Protein AF-A0A9D2UR42-F1 (afdb_monomer_lite)

Structure (mmCIF, N/CA/C/O backbone):
data_AF-A0A9D2UR42-F1
#
_entry.id   AF-A0A9D2UR42-F1
#
loop_
_atom_site.group_PDB
_atom_site.id
_atom_site.type_symbol
_atom_site.label_atom_id
_atom_site.label_alt_id
_atom_site.label_comp_id
_atom_site.label_asym_id
_atom_site.label_entity_id
_atom_site.label_seq_id
_atom_site.pdbx_PDB_ins_code
_atom_site.Cartn_x
_atom_site.Cartn_y
_atom_site.Cartn_z
_atom_site.occupancy
_atom_site.B_iso_or_equiv
_atom_site.auth_seq_id
_atom_site.auth_comp_id
_atom_site.auth_asym_id
_atom_site.auth_atom_id
_atom_site.pdbx_PDB_model_num
ATOM 1 N N . MET A 1 1 ? 21.713 -1.126 -71.652 1.00 66.25 1 MET A N 1
ATOM 2 C CA . MET A 1 1 ? 22.081 -2.437 -72.237 1.00 66.25 1 MET A CA 1
ATOM 3 C C . MET A 1 1 ? 22.083 -2.420 -73.756 1.00 66.25 1 MET A C 1
ATOM 5 O O . MET A 1 1 ? 23.121 -2.721 -74.320 1.00 66.25 1 MET A O 1
ATOM 9 N N . ILE A 1 2 ? 21.011 -1.961 -74.414 1.00 70.38 2 ILE A N 1
ATOM 10 C CA . ILE A 1 2 ? 20.963 -1.798 -75.884 1.00 70.38 2 ILE A CA 1
ATOM 11 C C . ILE A 1 2 ? 22.151 -0.983 -76.434 1.00 70.38 2 ILE A C 1
ATOM 13 O O . ILE A 1 2 ? 22.796 -1.410 -77.382 1.00 70.38 2 ILE A O 1
ATOM 17 N N . LYS A 1 3 ? 22.529 0.121 -75.771 1.00 77.81 3 LYS A N 1
ATOM 18 C CA . LYS A 1 3 ? 23.685 0.949 -76.171 1.00 77.81 3 LYS A CA 1
ATOM 19 C C . LYS A 1 3 ? 25.035 0.201 -76.152 1.00 77.81 3 LYS A C 1
ATOM 21 O O . LYS A 1 3 ? 25.867 0.447 -77.014 1.00 77.81 3 LYS A O 1
ATOM 26 N N . LEU A 1 4 ? 25.241 -0.721 -75.202 1.00 76.12 4 LEU A N 1
ATOM 27 C CA . LEU A 1 4 ? 26.475 -1.520 -75.104 1.00 76.12 4 LEU A CA 1
ATOM 28 C C . LEU A 1 4 ? 26.527 -2.608 -76.182 1.00 76.12 4 LEU A C 1
ATOM 30 O O . LEU A 1 4 ? 27.574 -2.818 -76.779 1.00 76.12 4 LEU A O 1
ATOM 34 N N . ILE A 1 5 ? 25.388 -3.246 -76.465 1.00 79.19 5 ILE A N 1
ATOM 35 C CA . ILE A 1 5 ? 25.266 -4.282 -77.503 1.00 79.19 5 ILE A CA 1
ATOM 36 C C . ILE A 1 5 ? 25.515 -3.679 -78.891 1.00 79.19 5 ILE A C 1
ATOM 38 O O . ILE A 1 5 ? 26.280 -4.234 -79.673 1.00 79.19 5 ILE A O 1
ATOM 42 N N . ILE A 1 6 ? 24.924 -2.512 -79.172 1.00 81.25 6 ILE A N 1
ATOM 43 C CA . ILE A 1 6 ? 25.114 -1.805 -80.447 1.00 81.25 6 ILE A CA 1
ATOM 44 C C . ILE A 1 6 ? 26.576 -1.374 -80.616 1.00 81.25 6 ILE A C 1
ATOM 46 O O . ILE A 1 6 ? 27.145 -1.571 -81.684 1.00 81.25 6 ILE A O 1
ATOM 50 N N . SER A 1 7 ? 27.202 -0.837 -79.563 1.00 81.94 7 SER A N 1
ATOM 51 C CA . SER A 1 7 ? 28.612 -0.427 -79.597 1.00 81.94 7 SER A CA 1
ATOM 52 C C . SER A 1 7 ? 29.560 -1.610 -79.838 1.00 81.94 7 SER A C 1
ATOM 54 O O . SER A 1 7 ? 30.423 -1.542 -80.712 1.00 81.94 7 SER A O 1
ATOM 56 N N . ALA A 1 8 ? 29.357 -2.727 -79.128 1.00 82.38 8 ALA A N 1
ATOM 57 C CA . ALA A 1 8 ? 30.162 -3.936 -79.295 1.00 82.38 8 ALA A CA 1
ATOM 58 C C . ALA A 1 8 ? 30.024 -4.529 -80.705 1.00 82.38 8 ALA A C 1
ATOM 60 O O . ALA A 1 8 ? 31.027 -4.870 -81.328 1.00 82.38 8 ALA A O 1
ATOM 61 N N . PHE A 1 9 ? 28.799 -4.586 -81.239 1.00 85.06 9 PHE A N 1
ATOM 62 C CA . PHE A 1 9 ? 28.561 -5.040 -82.608 1.00 85.06 9 PHE A CA 1
ATOM 63 C C . PHE A 1 9 ? 29.269 -4.150 -83.633 1.00 85.06 9 PHE A C 1
ATOM 65 O O . PHE A 1 9 ? 29.926 -4.662 -84.533 1.00 85.06 9 PHE A O 1
ATOM 72 N N . LEU A 1 10 ? 29.184 -2.826 -83.477 1.00 84.94 10 LEU A N 1
ATOM 73 C CA . LEU A 1 10 ? 29.769 -1.878 -84.424 1.00 84.94 10 LEU A CA 1
ATOM 74 C C . LEU A 1 10 ? 31.305 -1.944 -84.417 1.00 84.94 10 LEU A C 1
ATOM 76 O O . LEU A 1 10 ? 31.920 -1.947 -85.481 1.00 84.94 10 LEU A O 1
ATOM 80 N N . ALA A 1 11 ? 31.926 -2.098 -83.244 1.00 85.62 11 ALA A N 1
ATOM 81 C CA . ALA A 1 11 ? 33.371 -2.297 -83.125 1.00 85.62 11 ALA A CA 1
ATOM 82 C C . ALA A 1 11 ? 33.842 -3.609 -83.786 1.00 85.62 11 ALA A C 1
ATOM 84 O O . ALA A 1 11 ? 34.823 -3.613 -84.533 1.00 85.62 11 ALA A O 1
ATOM 85 N N . ILE A 1 12 ? 33.118 -4.710 -83.556 1.00 86.50 12 ILE A N 1
ATOM 86 C CA . ILE A 1 12 ? 33.410 -6.024 -84.149 1.00 86.50 12 ILE A CA 1
ATOM 87 C C . ILE A 1 12 ? 33.227 -5.982 -85.672 1.00 86.50 12 ILE A C 1
ATOM 89 O O . ILE A 1 12 ? 34.099 -6.441 -86.409 1.00 86.50 12 ILE A O 1
ATOM 93 N N . ALA A 1 13 ? 32.141 -5.372 -86.153 1.00 86.56 13 ALA A N 1
ATOM 94 C CA . ALA A 1 13 ? 31.855 -5.234 -87.576 1.00 86.56 13 ALA A CA 1
ATOM 95 C C . ALA A 1 13 ? 32.938 -4.427 -88.301 1.00 86.56 13 ALA A C 1
ATOM 97 O O . ALA A 1 13 ? 33.427 -4.872 -89.337 1.00 86.56 13 ALA A O 1
ATOM 98 N N . VAL A 1 14 ? 33.376 -3.291 -87.745 1.00 87.38 14 VAL A N 1
ATOM 99 C CA . VAL A 1 14 ? 34.452 -2.474 -88.336 1.00 87.38 14 VAL A CA 1
ATOM 100 C C . VAL A 1 14 ? 35.782 -3.233 -88.357 1.00 87.38 14 VAL A C 1
ATOM 102 O O . VAL A 1 14 ? 36.482 -3.214 -89.371 1.00 87.38 14 VAL A O 1
ATOM 105 N N . SER A 1 15 ? 36.122 -3.945 -87.280 1.00 86.69 15 SER A N 1
ATOM 106 C CA . SER A 1 15 ? 37.357 -4.736 -87.205 1.00 86.69 15 SER A CA 1
ATOM 107 C C . SER A 1 15 ? 37.382 -5.857 -88.251 1.00 86.69 15 SER A C 1
ATOM 109 O O . SER A 1 15 ? 38.326 -5.936 -89.037 1.00 86.69 15 SER A O 1
ATOM 111 N N . ILE A 1 16 ? 36.315 -6.658 -88.339 1.00 85.62 16 ILE A N 1
ATOM 112 C CA . ILE A 1 16 ? 36.191 -7.746 -89.323 1.00 85.62 16 ILE A CA 1
ATOM 113 C C . ILE A 1 16 ? 36.199 -7.196 -90.745 1.00 85.62 16 ILE A C 1
ATOM 115 O O . ILE A 1 16 ? 36.922 -7.713 -91.591 1.00 85.62 16 ILE A O 1
ATOM 119 N N . SER A 1 17 ? 35.460 -6.113 -90.995 1.00 84.12 17 SER A N 1
ATOM 120 C CA . SER A 1 17 ? 35.421 -5.461 -92.306 1.00 84.12 17 SER A CA 1
ATOM 121 C C . SER A 1 17 ? 36.819 -5.055 -92.763 1.00 84.12 17 SER A C 1
ATOM 123 O O . SER A 1 17 ? 37.201 -5.308 -93.899 1.00 84.12 17 SER A O 1
ATOM 125 N N . THR A 1 18 ? 37.613 -4.478 -91.859 1.00 85.94 18 THR A N 1
ATOM 126 C CA . THR A 1 18 ? 38.980 -4.037 -92.162 1.00 85.94 18 THR A CA 1
ATOM 127 C C . THR A 1 18 ? 39.881 -5.223 -92.515 1.00 85.94 18 THR A C 1
ATOM 129 O O . THR A 1 18 ? 40.618 -5.161 -93.497 1.00 85.94 18 THR A O 1
ATOM 132 N N . VAL A 1 19 ? 39.787 -6.324 -91.760 1.00 85.44 19 VAL A N 1
ATOM 133 C CA . VAL A 1 19 ? 40.574 -7.546 -92.002 1.00 85.44 19 VAL A CA 1
ATOM 134 C C . VAL A 1 19 ? 40.178 -8.214 -93.319 1.00 85.44 19 VAL A C 1
ATOM 136 O O . VAL A 1 19 ? 41.053 -8.566 -94.107 1.00 85.44 19 VAL A O 1
ATOM 139 N N . VAL A 1 20 ? 38.878 -8.345 -93.592 1.00 85.38 20 VAL A N 1
ATOM 140 C CA . VAL A 1 20 ? 38.359 -8.976 -94.815 1.00 85.38 20 VAL A CA 1
ATOM 141 C C . VAL A 1 20 ? 38.737 -8.165 -96.053 1.00 85.38 20 VAL A C 1
ATOM 143 O O . VAL A 1 20 ? 39.221 -8.740 -97.022 1.00 85.38 20 VAL A O 1
ATOM 146 N N . ILE A 1 21 ? 38.603 -6.833 -96.010 1.00 84.38 21 ILE A N 1
ATOM 147 C CA . ILE A 1 21 ? 39.002 -5.953 -97.122 1.00 84.38 21 ILE A CA 1
ATOM 148 C C . ILE A 1 21 ? 40.502 -6.083 -97.402 1.00 84.38 21 ILE A C 1
ATOM 150 O O . ILE A 1 21 ? 40.905 -6.189 -98.560 1.00 84.38 21 ILE A O 1
ATOM 154 N N . TYR A 1 22 ? 41.338 -6.091 -96.359 1.00 86.06 22 TYR A N 1
ATOM 155 C CA . TYR A 1 22 ? 42.786 -6.212 -96.531 1.00 86.06 22 TYR A CA 1
ATOM 156 C C . TYR A 1 22 ? 43.178 -7.580 -97.104 1.00 86.06 22 TYR A C 1
ATOM 158 O O . TYR A 1 22 ? 44.003 -7.651 -98.012 1.00 86.06 22 TYR A O 1
ATOM 166 N N . TYR A 1 23 ? 42.542 -8.650 -96.620 1.00 85.69 23 TYR A N 1
ATOM 167 C CA . TYR A 1 23 ? 42.755 -10.018 -97.089 1.00 85.69 23 TYR A CA 1
ATOM 168 C C . TYR A 1 23 ? 42.308 -10.228 -98.544 1.00 85.69 23 TYR A C 1
ATOM 170 O O . TYR A 1 23 ? 43.043 -10.820 -99.337 1.00 85.69 23 TYR A O 1
ATOM 178 N N . TRP A 1 24 ? 41.134 -9.716 -98.927 1.00 86.19 24 TRP A N 1
ATOM 179 C CA . TRP A 1 24 ? 40.636 -9.802 -100.305 1.00 86.19 24 TRP A CA 1
ATOM 180 C C . TRP A 1 24 ? 41.478 -8.986 -101.278 1.00 86.19 24 TRP A C 1
ATOM 182 O O . TRP A 1 24 ? 41.727 -9.448 -102.391 1.00 86.19 24 TRP A O 1
ATOM 192 N N . ARG A 1 25 ? 41.971 -7.816 -100.846 1.00 82.31 25 ARG A N 1
ATOM 193 C CA . ARG A 1 25 ? 42.910 -7.011 -101.636 1.00 82.31 25 ARG A CA 1
ATOM 194 C C . ARG A 1 25 ? 44.205 -7.771 -101.917 1.00 82.31 25 ARG A C 1
ATOM 196 O O . ARG A 1 25 ? 44.703 -7.709 -103.032 1.00 82.31 25 ARG A O 1
ATOM 203 N N . ASP A 1 26 ? 44.741 -8.467 -100.919 1.00 84.00 26 ASP A N 1
ATOM 204 C CA . ASP A 1 26 ? 45.977 -9.243 -101.059 1.00 84.00 26 ASP A CA 1
ATOM 205 C C . ASP A 1 26 ? 45.770 -10.472 -101.964 1.00 84.00 26 ASP A C 1
ATOM 207 O O . ASP A 1 26 ? 46.536 -10.728 -102.892 1.00 84.00 26 ASP A O 1
ATOM 211 N N . SER A 1 27 ? 44.647 -11.170 -101.781 1.00 78.81 27 SER A N 1
ATOM 212 C CA . SER A 1 27 ? 44.325 -12.407 -102.507 1.00 78.81 27 SER A CA 1
ATOM 213 C C . SER A 1 27 ? 43.746 -12.192 -103.915 1.00 78.81 27 SER A C 1
ATOM 215 O O . SER A 1 27 ? 43.484 -13.175 -104.603 1.00 78.81 27 SER A O 1
ATOM 217 N N . HIS A 1 28 ? 43.521 -10.939 -104.343 1.00 77.06 28 HIS A N 1
ATOM 218 C CA . HIS A 1 28 ? 42.844 -10.579 -105.603 1.00 77.06 28 HIS A CA 1
ATOM 219 C C . HIS A 1 28 ? 41.516 -11.338 -105.813 1.00 77.06 28 HIS A C 1
ATOM 221 O O . HIS A 1 28 ? 41.181 -11.754 -106.922 1.00 77.06 28 HIS A O 1
ATOM 227 N N . TYR A 1 29 ? 40.772 -11.551 -104.727 1.00 79.19 29 TYR A N 1
ATOM 228 C CA . TYR A 1 29 ? 39.503 -12.274 -104.752 1.00 79.19 29 TYR A CA 1
ATOM 229 C C . TYR A 1 29 ? 38.386 -11.362 -105.273 1.00 79.19 29 TYR A C 1
ATOM 231 O O . TYR A 1 29 ? 38.262 -10.232 -104.800 1.00 79.19 29 TYR A O 1
ATOM 239 N N . ASP A 1 30 ? 37.570 -11.851 -106.211 1.00 78.38 30 ASP A N 1
ATOM 240 C CA . ASP A 1 30 ? 36.409 -11.125 -106.742 1.00 78.38 30 ASP A CA 1
ATOM 241 C C . ASP A 1 30 ? 35.124 -11.625 -106.048 1.00 78.38 30 ASP A C 1
ATOM 243 O O . ASP A 1 30 ? 34.687 -12.753 -106.304 1.00 78.38 30 ASP A O 1
ATOM 247 N N . PRO A 1 31 ? 34.559 -10.867 -105.090 1.00 76.69 31 PRO A N 1
ATOM 248 C CA . PRO A 1 31 ? 33.532 -11.386 -104.200 1.00 76.69 31 PRO A CA 1
ATOM 249 C C . PRO A 1 31 ? 32.144 -11.428 -104.841 1.00 76.69 31 PRO A C 1
ATOM 251 O O . PRO A 1 31 ? 31.679 -10.475 -105.468 1.00 76.69 31 PRO A O 1
ATOM 254 N N . SER A 1 32 ? 31.417 -12.515 -104.577 1.00 81.94 32 SER A N 1
ATOM 255 C CA . SER A 1 32 ? 29.998 -12.616 -104.919 1.00 81.94 32 SER A CA 1
ATOM 256 C C . SER A 1 32 ? 29.119 -11.808 -103.948 1.00 81.94 32 SER A C 1
ATOM 258 O O . SER A 1 32 ? 29.504 -11.518 -102.812 1.00 81.94 32 SER A O 1
ATOM 260 N N . GLN A 1 33 ? 27.884 -11.480 -104.349 1.00 77.44 33 GLN A N 1
ATOM 261 C CA . GLN A 1 33 ? 26.928 -10.789 -103.465 1.00 77.44 33 GLN A CA 1
ATOM 262 C C . GLN A 1 33 ? 26.633 -11.573 -102.173 1.00 77.44 33 GLN A C 1
ATOM 264 O O . GLN A 1 33 ? 26.394 -10.973 -101.126 1.00 77.44 33 GLN A O 1
ATOM 269 N N . MET A 1 34 ? 26.684 -12.906 -102.229 1.00 78.44 34 MET A N 1
ATOM 270 C CA . MET A 1 34 ? 26.469 -13.766 -101.063 1.00 78.44 34 MET A CA 1
ATOM 271 C C . MET A 1 34 ? 27.661 -13.730 -100.100 1.00 78.44 34 MET A C 1
ATOM 273 O O . MET A 1 34 ? 27.455 -13.701 -98.886 1.00 78.44 34 MET A O 1
ATOM 277 N N . ASP A 1 35 ? 28.889 -13.639 -100.618 1.00 78.31 35 ASP A N 1
ATOM 278 C CA . ASP A 1 35 ? 30.098 -13.515 -99.793 1.00 78.31 35 ASP A CA 1
ATOM 279 C C . ASP A 1 35 ? 30.137 -12.177 -99.048 1.00 78.31 35 ASP A C 1
ATOM 281 O O . ASP A 1 35 ? 30.543 -12.118 -97.885 1.00 78.31 35 ASP A O 1
ATOM 285 N N . LEU A 1 36 ? 29.640 -11.106 -99.680 1.00 78.62 36 LEU A N 1
ATOM 286 C CA . LEU A 1 36 ? 29.493 -9.799 -99.037 1.00 78.62 36 LEU A CA 1
ATOM 287 C C . LEU A 1 36 ? 28.536 -9.864 -97.839 1.00 78.62 36 LEU A C 1
ATOM 289 O O . LEU A 1 36 ? 28.875 -9.405 -96.749 1.00 78.62 36 LEU A O 1
ATOM 293 N N . VAL A 1 37 ? 27.360 -10.474 -98.001 1.00 80.94 37 VAL A N 1
ATOM 294 C CA . VAL A 1 37 ? 26.388 -10.611 -96.902 1.00 80.94 37 VAL A CA 1
ATOM 295 C C . VAL A 1 37 ? 26.926 -11.530 -95.800 1.00 80.94 37 VAL A C 1
ATOM 297 O O . VAL A 1 37 ? 26.810 -11.215 -94.612 1.00 80.94 37 VAL A O 1
ATOM 300 N N . GLY A 1 38 ? 27.559 -12.643 -96.175 1.00 81.12 38 GLY A N 1
ATOM 301 C CA . GLY A 1 38 ? 28.130 -13.597 -95.228 1.00 81.12 38 GLY A CA 1
ATOM 302 C C . GLY A 1 38 ? 29.215 -12.976 -94.348 1.00 81.12 38 GLY A C 1
ATOM 303 O O . GLY A 1 38 ? 29.135 -13.049 -93.121 1.00 81.12 38 GLY A O 1
ATOM 304 N N . MET A 1 39 ? 30.202 -12.318 -94.959 1.00 81.81 39 MET A N 1
ATOM 305 C CA . MET A 1 39 ? 31.384 -11.831 -94.242 1.00 81.81 39 MET A CA 1
ATOM 306 C C . MET A 1 39 ? 31.155 -10.497 -93.522 1.00 81.81 39 MET A C 1
ATOM 308 O O . MET A 1 39 ? 31.687 -10.309 -92.429 1.00 81.81 39 MET A O 1
ATOM 312 N N . PHE A 1 40 ? 30.350 -9.583 -94.081 1.00 82.25 40 PHE A N 1
ATOM 313 C CA . PHE A 1 40 ? 30.149 -8.249 -93.495 1.00 82.25 40 PHE A CA 1
ATOM 314 C C . PHE A 1 40 ? 28.933 -8.138 -92.570 1.00 82.25 40 PHE A C 1
ATOM 316 O O . PHE A 1 40 ? 28.876 -7.209 -91.767 1.00 82.25 40 PHE A O 1
ATOM 323 N N . ILE A 1 41 ? 27.968 -9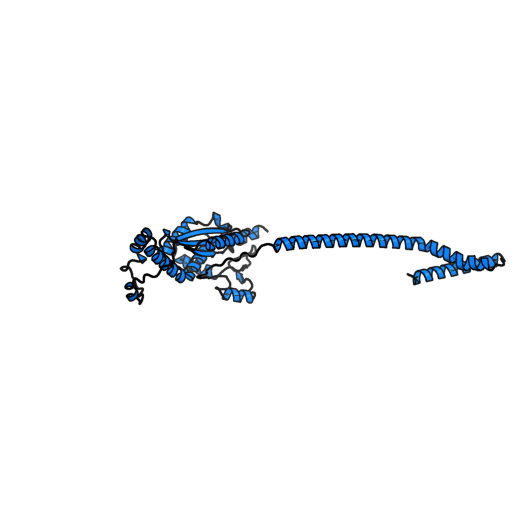.061 -92.644 1.00 80.12 41 ILE A N 1
ATOM 324 C CA . ILE A 1 41 ? 26.749 -9.000 -91.819 1.00 80.12 41 ILE A CA 1
ATOM 325 C C . ILE A 1 41 ? 26.655 -10.217 -90.902 1.00 80.12 41 ILE A C 1
ATOM 327 O O . ILE A 1 41 ? 26.547 -10.067 -89.684 1.00 80.12 41 ILE A O 1
ATOM 331 N N . LEU A 1 42 ? 26.716 -11.426 -91.462 1.00 85.50 42 LEU A N 1
ATOM 332 C CA . LEU A 1 42 ? 26.445 -12.644 -90.697 1.00 85.50 42 LEU A CA 1
ATOM 333 C C . LEU A 1 42 ? 27.592 -12.990 -89.737 1.00 85.50 42 LEU A C 1
ATOM 335 O O . LEU A 1 42 ? 27.358 -13.250 -88.558 1.00 85.50 42 LEU A O 1
ATOM 339 N N . LEU A 1 43 ? 28.837 -12.924 -90.206 1.00 84.19 43 LEU A N 1
ATOM 340 C CA . LEU A 1 43 ? 30.024 -13.227 -89.405 1.00 84.19 43 LEU A CA 1
ATOM 341 C C . LEU A 1 43 ? 30.203 -12.302 -88.178 1.00 84.19 43 LEU A C 1
ATOM 343 O O . LEU A 1 43 ? 30.347 -12.830 -87.069 1.00 84.19 43 LEU A O 1
ATOM 347 N N . PRO A 1 44 ? 30.125 -10.957 -88.288 1.00 84.00 44 PRO A N 1
ATOM 348 C CA . PRO A 1 44 ? 30.193 -10.090 -87.109 1.00 84.00 44 PRO A CA 1
ATOM 349 C C . PRO A 1 44 ? 29.023 -10.308 -86.146 1.00 84.00 44 PRO A C 1
ATOM 351 O O . PRO A 1 44 ? 29.199 -10.185 -84.934 1.00 84.00 44 PRO A O 1
ATOM 354 N N . PHE A 1 45 ? 27.845 -10.680 -86.653 1.00 85.62 45 PHE A N 1
ATOM 355 C CA . PHE A 1 45 ? 26.686 -10.978 -85.816 1.00 85.62 45 PHE A CA 1
ATOM 356 C C . PHE A 1 45 ? 26.884 -12.251 -84.986 1.00 85.62 45 PHE A C 1
ATOM 358 O O . PHE A 1 45 ? 26.671 -12.232 -83.772 1.00 85.62 45 PHE A O 1
ATOM 365 N N . VAL A 1 46 ? 27.369 -13.332 -85.606 1.00 86.50 46 VAL A N 1
ATOM 366 C CA . VAL A 1 46 ? 27.655 -14.600 -84.916 1.00 86.50 46 VAL A CA 1
ATOM 367 C C . VAL A 1 46 ? 28.727 -14.411 -83.843 1.00 86.50 46 VAL A C 1
ATOM 369 O O . VAL A 1 46 ? 28.544 -14.857 -82.711 1.00 86.50 46 VAL A O 1
ATOM 372 N N . ILE A 1 47 ? 29.811 -13.694 -84.154 1.00 85.06 47 ILE A N 1
ATOM 373 C CA . ILE A 1 47 ? 30.889 -13.423 -83.190 1.00 85.06 47 ILE A CA 1
ATOM 374 C C . ILE A 1 47 ? 30.388 -12.556 -82.029 1.00 85.06 47 ILE A C 1
ATOM 376 O O . ILE A 1 47 ? 30.710 -12.829 -80.872 1.00 85.06 47 ILE A O 1
ATOM 380 N N . CYS A 1 48 ? 29.556 -11.551 -82.310 1.00 85.31 48 CYS A N 1
ATOM 381 C CA . CYS A 1 48 ? 28.963 -10.705 -81.277 1.00 85.31 48 CYS A CA 1
ATOM 382 C C . CYS A 1 48 ? 28.096 -11.520 -80.299 1.00 85.31 48 CYS A C 1
ATOM 384 O O . CYS A 1 48 ? 28.225 -11.360 -79.083 1.00 85.31 48 CYS A O 1
ATOM 386 N N . ILE A 1 49 ? 27.276 -12.453 -80.803 1.00 84.25 49 ILE A N 1
ATOM 387 C CA . ILE A 1 49 ? 26.482 -13.368 -79.964 1.00 84.25 49 ILE A CA 1
ATOM 388 C C . ILE A 1 49 ? 27.389 -14.251 -79.102 1.00 84.25 49 ILE A C 1
ATOM 390 O O . ILE A 1 49 ? 27.139 -14.407 -77.905 1.00 84.25 49 ILE A O 1
ATOM 394 N N . LEU A 1 50 ? 28.450 -14.805 -79.690 1.00 87.00 50 LEU A N 1
ATOM 395 C CA . LEU A 1 50 ? 29.367 -15.712 -79.002 1.00 87.00 50 LEU A CA 1
ATOM 396 C C . LEU A 1 50 ? 30.073 -15.005 -77.834 1.00 87.00 50 LEU A C 1
ATOM 398 O O . LEU A 1 50 ? 30.093 -15.532 -76.721 1.00 87.00 50 LEU A O 1
ATOM 402 N N . ILE A 1 51 ? 30.547 -13.772 -78.052 1.00 85.38 51 ILE A N 1
ATOM 403 C CA . ILE A 1 51 ? 31.225 -12.956 -77.031 1.00 85.38 51 ILE A CA 1
ATOM 404 C C . ILE A 1 51 ? 30.264 -12.508 -75.921 1.00 85.38 51 ILE A C 1
ATOM 406 O O . ILE A 1 51 ? 30.640 -12.488 -74.750 1.00 85.38 51 ILE A O 1
ATOM 410 N N . LEU A 1 52 ? 29.019 -12.154 -76.255 1.00 84.62 52 LEU A N 1
ATOM 411 C CA . LEU A 1 52 ? 28.032 -11.697 -75.269 1.00 84.62 52 LEU A CA 1
ATOM 412 C C . LEU A 1 52 ? 27.351 -12.844 -74.501 1.00 84.62 52 LEU A C 1
ATOM 414 O O . LEU A 1 52 ? 26.747 -12.598 -73.453 1.00 84.62 52 LEU A O 1
ATOM 418 N N . SER A 1 53 ? 27.453 -14.088 -74.978 1.00 83.44 53 SER A N 1
ATOM 419 C CA . SER A 1 53 ? 26.800 -15.254 -74.367 1.00 83.44 53 SER A CA 1
ATOM 420 C C . SER A 1 53 ? 27.098 -15.454 -72.868 1.00 83.44 53 SER A C 1
ATOM 422 O O . SER A 1 53 ? 26.140 -15.641 -72.109 1.00 83.44 53 SER A O 1
ATOM 424 N N . PRO A 1 54 ? 28.345 -15.316 -72.362 1.00 84.31 54 PRO A N 1
ATOM 425 C CA . PRO A 1 54 ? 28.637 -15.548 -70.946 1.00 84.31 54 PRO A CA 1
ATOM 426 C C . PRO A 1 54 ? 28.005 -14.477 -70.049 1.00 84.31 54 PRO A C 1
ATOM 428 O O . PRO A 1 54 ? 27.555 -14.762 -68.938 1.00 84.31 54 PRO A O 1
ATOM 431 N N . TYR A 1 55 ? 27.912 -13.242 -70.552 1.00 85.00 55 TYR A N 1
ATOM 432 C CA . TYR A 1 55 ? 27.328 -12.114 -69.831 1.00 85.00 55 TYR A CA 1
ATOM 433 C C . TYR A 1 55 ? 25.819 -12.293 -69.619 1.00 85.00 55 TYR A C 1
ATOM 435 O O . TYR A 1 55 ? 25.308 -12.061 -68.520 1.00 85.00 55 TYR A O 1
ATOM 443 N N . PHE A 1 56 ? 25.099 -12.751 -70.647 1.00 83.56 56 PHE A N 1
ATOM 444 C CA . PHE A 1 56 ? 23.662 -13.013 -70.538 1.00 83.56 56 PHE A CA 1
ATOM 445 C C . PHE A 1 56 ? 23.351 -14.180 -69.595 1.00 83.56 56 PHE A C 1
ATOM 447 O O . PHE A 1 56 ? 22.425 -14.070 -68.787 1.00 83.56 56 PHE A O 1
ATOM 454 N N . ILE A 1 57 ? 24.151 -15.251 -69.634 1.00 86.56 57 ILE A N 1
ATOM 455 C CA . ILE A 1 57 ? 24.012 -16.398 -68.724 1.00 86.56 57 ILE A CA 1
ATOM 456 C C . ILE A 1 57 ? 24.207 -15.954 -67.269 1.00 86.56 57 ILE A C 1
ATOM 458 O O . ILE A 1 57 ? 23.370 -16.247 -66.413 1.00 86.56 57 ILE A O 1
ATOM 462 N N . TYR A 1 58 ? 25.262 -15.184 -66.991 1.00 87.50 58 TYR A N 1
ATOM 463 C CA . TYR A 1 58 ? 25.530 -14.659 -65.651 1.00 87.50 58 TYR A CA 1
ATOM 464 C C . TYR A 1 58 ? 24.364 -13.813 -65.117 1.00 87.50 58 TYR A C 1
ATOM 466 O O . TYR A 1 58 ? 23.918 -13.982 -63.980 1.00 87.50 58 TYR A O 1
ATOM 474 N N . LYS A 1 59 ? 23.813 -12.937 -65.962 1.00 84.12 59 LYS A N 1
ATOM 475 C CA . LYS A 1 59 ? 22.704 -12.054 -65.590 1.00 84.12 59 LYS A CA 1
ATOM 476 C C . LYS A 1 59 ? 21.409 -12.816 -65.295 1.00 84.12 59 LYS A C 1
ATOM 478 O O . LYS A 1 59 ? 20.689 -12.448 -64.369 1.00 84.12 59 LYS A O 1
ATOM 483 N N . MET A 1 60 ? 21.130 -13.875 -66.057 1.00 85.50 60 MET A N 1
ATOM 484 C CA . MET A 1 60 ? 20.004 -14.783 -65.808 1.00 85.50 60 MET A CA 1
ATOM 485 C C . MET A 1 60 ? 20.138 -15.464 -64.443 1.00 85.50 60 MET A C 1
ATOM 487 O O . MET A 1 60 ? 19.206 -15.424 -63.643 1.00 85.50 60 MET A O 1
ATOM 491 N N . ILE A 1 61 ? 21.316 -16.007 -64.123 1.00 87.69 61 ILE A N 1
ATOM 492 C CA . ILE A 1 61 ? 21.567 -16.652 -62.824 1.00 87.69 61 ILE A CA 1
ATOM 493 C C . ILE A 1 61 ? 21.380 -15.661 -61.668 1.00 87.69 61 ILE A C 1
ATOM 495 O O . ILE A 1 61 ? 20.767 -15.999 -60.655 1.00 87.69 61 ILE A O 1
ATOM 499 N N . GLN A 1 62 ? 21.881 -14.432 -61.812 1.00 85.00 62 GLN A N 1
ATOM 500 C CA . GLN A 1 62 ? 21.743 -13.400 -60.785 1.00 85.00 62 GLN A CA 1
ATOM 501 C C . GLN A 1 62 ? 20.275 -13.017 -60.547 1.00 85.00 62 GLN A C 1
ATOM 503 O O . GLN A 1 62 ? 19.862 -12.856 -59.400 1.00 85.00 62 GLN A O 1
ATOM 508 N N . TYR A 1 63 ? 19.477 -12.920 -61.612 1.00 86.12 63 TYR A N 1
ATOM 509 C CA . TYR A 1 63 ? 18.046 -12.640 -61.506 1.00 86.12 63 TYR A CA 1
ATOM 510 C C . TYR A 1 63 ? 17.308 -13.741 -60.729 1.00 86.12 63 TYR A C 1
ATOM 512 O O . TYR A 1 63 ? 16.634 -13.442 -59.744 1.00 86.12 63 TYR A O 1
ATOM 520 N N . TYR A 1 64 ? 17.535 -15.012 -61.080 1.00 82.62 64 TYR A N 1
ATOM 521 C CA . TYR A 1 64 ? 16.926 -16.150 -60.379 1.00 82.62 64 TYR A CA 1
ATOM 522 C C . TYR A 1 64 ? 17.341 -16.249 -58.904 1.00 82.62 64 TYR A C 1
ATOM 524 O O . TYR A 1 64 ? 16.526 -16.601 -58.050 1.00 82.62 64 TYR A O 1
ATOM 532 N N . ARG A 1 65 ? 18.602 -15.940 -58.573 1.00 82.12 65 ARG A N 1
ATOM 533 C CA . ARG A 1 65 ? 19.064 -15.907 -57.173 1.00 82.12 65 ARG A CA 1
ATOM 534 C C . ARG A 1 65 ? 18.373 -14.802 -56.375 1.00 82.12 65 ARG A C 1
ATOM 536 O O . ARG A 1 65 ? 17.955 -15.045 -55.245 1.00 82.12 65 ARG A O 1
ATOM 543 N N . ASN A 1 66 ? 18.223 -13.621 -56.970 1.00 82.94 66 ASN A N 1
ATOM 544 C CA . ASN A 1 66 ? 17.596 -12.482 -56.308 1.00 82.94 66 ASN A CA 1
ATOM 545 C C . ASN A 1 66 ? 16.097 -12.705 -56.064 1.00 82.94 66 ASN A C 1
ATOM 547 O O . ASN A 1 66 ? 15.608 -12.335 -55.000 1.00 82.94 66 ASN A O 1
ATOM 551 N N . GLU A 1 67 ? 15.376 -13.350 -56.987 1.00 82.62 67 GLU A N 1
ATOM 552 C CA . GLU A 1 67 ? 13.968 -13.706 -56.762 1.00 82.62 67 GLU A CA 1
ATOM 553 C C . GLU A 1 67 ? 13.787 -14.678 -55.592 1.00 82.62 67 GLU A C 1
ATOM 555 O O . GLU A 1 67 ? 12.939 -14.443 -54.731 1.00 82.62 67 GLU A O 1
ATOM 560 N N . LYS A 1 68 ? 14.612 -15.732 -55.502 1.00 81.00 68 LYS A N 1
ATOM 561 C CA . LYS A 1 68 ? 14.538 -16.688 -54.383 1.00 81.00 68 LYS A CA 1
ATOM 562 C C . LYS A 1 68 ? 14.799 -16.022 -53.032 1.00 81.00 68 LYS A C 1
ATOM 564 O O . LYS A 1 68 ? 14.094 -16.303 -52.067 1.00 81.00 68 LYS A O 1
ATOM 569 N N . PHE A 1 69 ? 15.771 -15.114 -52.973 1.00 78.50 69 PHE A N 1
ATOM 570 C CA . PHE A 1 69 ? 16.085 -14.374 -51.750 1.00 78.50 69 PHE A CA 1
ATOM 571 C C . PHE A 1 69 ? 14.937 -13.444 -51.323 1.00 78.50 69 PHE A C 1
ATOM 573 O O . PHE A 1 69 ? 14.597 -13.367 -50.145 1.00 78.50 69 PHE A O 1
ATOM 580 N N . GLN A 1 70 ? 14.286 -12.777 -52.282 1.00 78.50 70 GLN A N 1
ATOM 581 C CA . GLN A 1 70 ? 13.116 -11.936 -52.005 1.00 78.50 70 GLN A CA 1
ATOM 582 C C . GLN A 1 70 ? 11.914 -12.756 -51.516 1.00 78.50 70 GLN A C 1
ATOM 584 O O . GLN A 1 70 ? 11.206 -12.328 -50.606 1.00 78.50 70 GLN A O 1
ATOM 589 N N . GLN A 1 71 ? 11.697 -13.952 -52.072 1.00 80.81 71 GLN A N 1
ATOM 590 C CA . GLN A 1 71 ? 10.632 -14.853 -51.621 1.00 80.81 71 GLN A CA 1
ATOM 591 C C . GLN A 1 71 ? 10.857 -15.337 -50.181 1.00 80.81 71 GLN A C 1
ATOM 593 O O . GLN A 1 71 ? 9.923 -15.283 -49.384 1.00 80.81 71 GLN A O 1
ATOM 598 N N . GLN A 1 72 ? 12.085 -15.728 -49.824 1.00 80.75 72 GLN A N 1
ATOM 599 C CA . GLN A 1 72 ? 12.432 -16.127 -48.452 1.00 80.75 72 GLN A CA 1
ATOM 600 C C . GLN A 1 72 ? 12.236 -14.978 -47.457 1.00 80.75 72 GLN A C 1
ATOM 602 O O . GLN A 1 72 ? 11.562 -15.145 -46.443 1.00 80.75 72 GLN A O 1
ATOM 607 N N . LYS A 1 73 ? 12.723 -13.777 -47.792 1.00 78.69 73 LYS A N 1
ATOM 608 C CA . LYS A 1 73 ? 12.562 -12.594 -46.938 1.00 78.69 73 LYS A CA 1
ATOM 609 C C . LYS A 1 73 ? 11.092 -12.238 -46.708 1.00 78.69 73 LYS A C 1
ATOM 611 O O . LYS A 1 73 ? 10.715 -11.865 -45.600 1.00 78.69 73 LYS A O 1
ATOM 616 N N . ASN A 1 74 ? 10.251 -12.361 -47.736 1.00 81.19 74 ASN A N 1
ATOM 617 C CA . ASN A 1 74 ? 8.817 -12.108 -47.609 1.00 81.19 74 ASN A CA 1
ATOM 618 C C . ASN A 1 74 ? 8.117 -13.164 -46.744 1.00 81.19 74 ASN A C 1
ATOM 620 O O . ASN A 1 74 ? 7.246 -12.793 -45.960 1.00 81.19 74 ASN A O 1
ATOM 624 N N . GLN A 1 75 ? 8.519 -14.437 -46.840 1.00 81.25 75 GLN A N 1
ATOM 625 C CA . GLN A 1 75 ? 7.998 -15.519 -45.997 1.00 81.25 75 GLN A CA 1
ATOM 626 C C . GLN A 1 75 ? 8.340 -15.306 -44.514 1.00 81.25 75 GLN A C 1
ATOM 628 O O . GLN A 1 75 ? 7.445 -15.382 -43.669 1.00 81.25 75 GLN A O 1
ATOM 633 N N . GLU A 1 76 ? 9.587 -14.944 -44.199 1.00 79.94 76 GLU A N 1
ATOM 634 C CA . GLU A 1 76 ? 10.013 -14.603 -42.833 1.00 79.94 76 GLU A CA 1
ATOM 635 C C . GLU A 1 76 ? 9.254 -13.388 -42.281 1.00 79.94 76 GLU A C 1
ATOM 637 O O . GLU A 1 76 ? 8.778 -13.407 -41.147 1.00 79.94 76 GLU A O 1
ATOM 642 N N . LEU A 1 77 ? 9.056 -12.346 -43.097 1.00 77.50 77 LEU A N 1
ATOM 643 C CA . LEU A 1 77 ? 8.281 -11.163 -42.705 1.00 77.50 77 LEU A CA 1
ATOM 644 C C . LEU A 1 77 ? 6.805 -11.486 -42.444 1.00 77.50 77 LEU A C 1
ATOM 646 O O . LEU A 1 77 ? 6.195 -10.884 -41.559 1.00 77.50 77 LEU A O 1
ATOM 650 N N . THR A 1 78 ? 6.214 -12.412 -43.205 1.00 77.44 78 THR A N 1
ATOM 651 C CA . THR A 1 78 ? 4.846 -12.883 -42.946 1.00 77.44 78 THR A CA 1
ATOM 652 C C . THR A 1 78 ? 4.751 -13.751 -41.696 1.00 77.44 78 THR A C 1
ATOM 654 O O . THR A 1 78 ? 3.783 -13.593 -40.957 1.00 77.44 78 THR A O 1
ATOM 657 N N . ALA A 1 79 ? 5.750 -14.594 -41.411 1.00 79.38 79 ALA A N 1
ATOM 658 C CA . ALA A 1 79 ? 5.809 -15.378 -40.177 1.00 79.38 79 ALA A CA 1
ATOM 659 C C . ALA A 1 79 ? 5.905 -14.462 -38.944 1.00 79.38 79 ALA A C 1
ATOM 661 O O . ALA A 1 79 ? 5.032 -14.508 -38.084 1.00 79.38 79 ALA A O 1
ATOM 662 N N . LEU A 1 80 ? 6.838 -13.501 -38.945 1.00 74.62 80 LEU A N 1
ATOM 663 C CA . LEU A 1 80 ? 6.981 -12.492 -37.885 1.00 74.62 80 LEU A CA 1
ATOM 664 C C . LEU A 1 80 ? 5.708 -11.663 -37.653 1.00 74.62 80 LEU A C 1
ATOM 666 O O . LEU A 1 80 ? 5.379 -11.316 -36.519 1.00 74.62 80 LEU A O 1
ATOM 670 N N . LYS A 1 81 ? 4.980 -11.313 -38.721 1.00 76.12 81 LYS A N 1
ATOM 671 C CA . LYS A 1 81 ? 3.698 -10.597 -38.603 1.00 76.12 81 LYS A CA 1
ATOM 672 C C . LYS A 1 81 ? 2.591 -11.474 -38.022 1.00 76.12 81 LYS A C 1
ATOM 674 O O . LYS A 1 81 ? 1.722 -10.944 -37.333 1.00 76.12 81 LYS A O 1
ATOM 679 N N . ASN A 1 82 ? 2.597 -12.772 -38.310 1.00 77.56 82 ASN A N 1
ATOM 680 C CA . ASN A 1 82 ? 1.616 -13.708 -37.772 1.00 77.56 82 ASN A CA 1
ATOM 681 C C . ASN A 1 82 ? 1.892 -14.019 -36.296 1.00 77.56 82 ASN A C 1
ATOM 683 O O . ASN A 1 82 ? 0.944 -13.989 -35.517 1.00 77.56 82 ASN A O 1
ATOM 687 N N . ASP A 1 83 ? 3.156 -14.183 -35.902 1.00 72.00 83 ASP A N 1
ATOM 688 C CA . ASP A 1 83 ? 3.549 -14.371 -34.498 1.00 72.00 83 ASP A CA 1
ATOM 689 C C . ASP A 1 83 ? 3.168 -13.153 -33.646 1.00 72.00 83 ASP A C 1
ATOM 691 O O . ASP A 1 83 ? 2.546 -13.298 -32.593 1.00 72.00 83 ASP A O 1
ATOM 695 N N . LYS A 1 84 ? 3.426 -11.930 -34.141 1.00 69.50 84 LYS A N 1
ATOM 696 C CA . LYS A 1 84 ? 2.968 -10.698 -33.474 1.00 69.50 84 LYS A CA 1
ATOM 697 C C . LYS A 1 84 ? 1.446 -10.631 -33.356 1.00 69.50 84 LYS A C 1
ATOM 699 O O . LYS A 1 84 ? 0.935 -10.331 -32.288 1.00 69.50 84 LYS A O 1
ATOM 704 N N . LYS A 1 85 ? 0.706 -10.975 -34.417 1.00 67.25 85 LYS A N 1
ATOM 705 C CA . LYS A 1 85 ? -0.767 -11.009 -34.373 1.00 67.25 85 LYS A CA 1
ATOM 706 C C . LYS A 1 85 ? -1.318 -12.059 -33.406 1.00 67.25 85 LYS A C 1
ATOM 708 O O . LYS A 1 85 ? -2.391 -11.843 -32.852 1.00 67.25 85 LYS A O 1
ATOM 713 N N . GLN A 1 86 ? -0.640 -13.192 -33.232 1.00 62.47 86 GLN A N 1
ATOM 714 C CA . GLN A 1 86 ? -1.031 -14.213 -32.258 1.00 62.47 86 GLN A CA 1
ATOM 715 C C . GLN A 1 86 ? -0.751 -13.749 -30.823 1.00 62.47 86 GLN A C 1
ATOM 717 O O . GLN A 1 86 ? -1.627 -13.885 -29.972 1.00 62.47 86 GLN A O 1
ATOM 722 N N . GLN A 1 87 ? 0.398 -13.112 -30.574 1.00 59.81 87 GLN A N 1
ATOM 723 C CA . GLN A 1 87 ? 0.686 -12.473 -29.284 1.00 59.81 87 GLN A CA 1
ATOM 724 C C . GLN A 1 87 ? -0.311 -11.349 -28.959 1.00 59.81 87 GLN A C 1
ATOM 726 O O . GLN A 1 87 ? -0.835 -11.301 -27.847 1.00 59.81 87 GLN A O 1
ATOM 731 N N . ASP A 1 88 ? -0.649 -10.498 -29.929 1.00 58.31 88 ASP A N 1
ATOM 732 C CA . ASP A 1 88 ? -1.605 -9.400 -29.737 1.00 58.31 88 ASP A CA 1
ATOM 733 C C . ASP A 1 88 ? -3.040 -9.902 -29.508 1.00 58.31 88 ASP A C 1
ATOM 735 O O . ASP A 1 88 ? -3.789 -9.295 -28.746 1.00 58.31 88 ASP A O 1
ATOM 739 N N . LYS A 1 89 ? -3.438 -11.032 -30.111 1.00 57.94 89 LYS A N 1
ATOM 740 C CA . LYS A 1 89 ? -4.732 -11.667 -29.813 1.00 57.94 89 LYS A CA 1
ATOM 741 C C . LYS A 1 89 ? -4.787 -12.228 -28.394 1.00 57.94 89 LYS A C 1
ATOM 743 O O . LYS A 1 89 ? -5.772 -11.996 -27.710 1.00 57.94 89 LYS A O 1
ATOM 748 N N . SER A 1 90 ? -3.715 -12.871 -27.927 1.00 56.34 90 SER A N 1
ATOM 749 C CA . SER A 1 90 ? -3.661 -13.419 -26.562 1.00 56.34 90 SER A CA 1
ATOM 750 C C . SER A 1 90 ? -3.709 -12.353 -25.457 1.00 56.34 90 SER A C 1
ATOM 752 O O . SER A 1 90 ? -4.147 -12.647 -24.352 1.00 56.34 90 SER A O 1
ATOM 754 N N . LYS A 1 91 ? -3.299 -11.109 -25.749 1.00 56.31 91 LYS A N 1
ATOM 755 C CA . LYS A 1 91 ? -3.388 -9.976 -24.810 1.00 56.31 91 LYS A CA 1
ATOM 756 C C . LYS A 1 91 ? -4.739 -9.257 -24.819 1.00 56.31 91 LYS A C 1
ATOM 758 O O . LYS A 1 91 ? -5.063 -8.605 -23.838 1.00 56.31 91 LYS A O 1
ATOM 763 N N . ASN A 1 92 ? -5.504 -9.356 -25.904 1.00 52.41 92 ASN A N 1
ATOM 764 C CA . ASN A 1 92 ? -6.763 -8.621 -26.074 1.00 52.41 92 ASN A CA 1
ATOM 765 C C . ASN A 1 92 ? -8.019 -9.444 -25.723 1.00 52.41 92 ASN A C 1
ATOM 767 O O . ASN A 1 92 ? -9.118 -8.913 -25.821 1.00 52.41 92 ASN A O 1
ATOM 771 N N . GLU A 1 93 ? -7.873 -10.716 -25.341 1.00 54.62 93 GLU A N 1
ATOM 772 C CA . GLU A 1 93 ? -8.977 -11.611 -24.940 1.00 54.62 93 GLU A CA 1
ATOM 773 C C . GLU A 1 93 ? -9.102 -11.773 -23.410 1.00 54.62 93 GLU A C 1
ATOM 775 O O . GLU A 1 93 ? -9.740 -12.709 -22.939 1.00 54.62 93 GLU A O 1
ATOM 780 N N . GLN A 1 94 ? -8.501 -10.883 -22.612 1.00 59.28 94 GLN A N 1
ATOM 781 C CA . GLN A 1 94 ? -8.885 -10.766 -21.204 1.00 59.28 94 GLN A CA 1
ATOM 782 C C . GLN A 1 94 ? -10.145 -9.903 -21.134 1.00 59.28 94 GLN A C 1
ATOM 784 O O . GLN A 1 94 ? -10.093 -8.705 -21.418 1.00 59.28 94 GLN A O 1
ATOM 789 N N . ASP A 1 95 ? -11.278 -10.528 -20.814 1.00 64.50 95 ASP A N 1
ATOM 790 C CA . ASP A 1 95 ? -12.524 -9.818 -20.545 1.00 64.50 95 ASP A CA 1
ATOM 791 C C . ASP A 1 95 ? -12.282 -8.782 -19.436 1.00 64.50 95 ASP A C 1
ATOM 793 O O . ASP A 1 95 ? -11.674 -9.075 -18.406 1.00 64.50 95 ASP A O 1
ATOM 797 N N . VAL A 1 96 ? -12.710 -7.539 -19.669 1.00 72.06 96 VAL A N 1
ATOM 798 C CA . VAL A 1 96 ? -12.585 -6.467 -18.677 1.00 72.06 96 VAL A CA 1
ATOM 799 C C . VAL A 1 96 ? -13.582 -6.749 -17.557 1.00 72.06 96 VAL A C 1
ATOM 801 O O . VAL A 1 96 ? -14.786 -6.549 -17.722 1.00 72.06 96 VAL A O 1
ATOM 804 N N . GLU A 1 97 ? -13.085 -7.226 -16.419 1.00 71.50 97 GLU A N 1
ATOM 805 C CA . GLU A 1 97 ? -13.891 -7.399 -15.213 1.00 71.50 97 GLU A CA 1
ATOM 806 C C . GLU A 1 97 ? -14.171 -6.030 -14.580 1.00 71.50 97 GLU A C 1
ATOM 808 O O . GLU A 1 97 ? -13.266 -5.245 -14.287 1.00 71.50 97 GLU A O 1
ATOM 813 N N . HIS A 1 98 ? -15.453 -5.719 -14.397 1.00 79.06 98 HIS A N 1
ATOM 814 C CA . HIS A 1 98 ? -15.900 -4.496 -13.743 1.00 79.06 98 HIS A CA 1
ATOM 815 C C . HIS A 1 98 ? -16.386 -4.826 -12.332 1.00 79.06 98 HIS A C 1
ATOM 817 O O . HIS A 1 98 ? -17.359 -5.560 -12.165 1.00 79.06 98 HIS A O 1
ATOM 823 N N . HIS A 1 99 ? -15.745 -4.237 -11.325 1.00 77.62 99 HIS A N 1
ATOM 824 C CA . HIS A 1 99 ? -16.157 -4.342 -9.928 1.00 77.62 99 HIS A CA 1
ATOM 825 C C . HIS A 1 99 ? -16.680 -2.991 -9.434 1.00 77.62 99 HIS A C 1
ATOM 827 O O . HIS A 1 99 ? -16.068 -1.951 -9.684 1.00 77.62 99 HIS A O 1
ATOM 833 N N . CYS A 1 100 ? -17.818 -2.996 -8.738 1.00 83.94 100 CYS A N 1
ATOM 834 C CA . CYS A 1 100 ? -18.387 -1.799 -8.123 1.00 83.94 100 CYS A CA 1
ATOM 835 C C . CYS A 1 100 ? -18.033 -1.775 -6.636 1.00 83.94 100 CYS A C 1
ATOM 837 O O . CYS A 1 100 ? -18.463 -2.644 -5.885 1.00 83.94 100 CYS A O 1
ATOM 839 N N . LEU A 1 101 ? -17.268 -0.764 -6.229 1.00 85.50 101 LEU A N 1
ATOM 840 C CA . LEU A 1 101 ? -16.854 -0.538 -4.847 1.00 85.50 101 LEU A CA 1
ATOM 841 C C . LEU A 1 101 ? -17.488 0.754 -4.329 1.00 85.50 101 LEU A C 1
ATOM 843 O O . LEU A 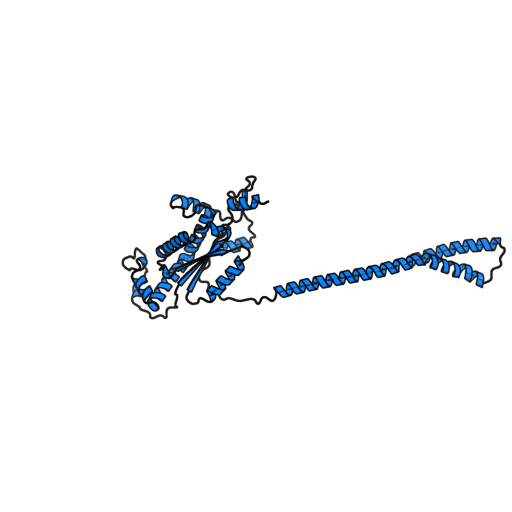1 101 ? -17.468 1.779 -5.013 1.00 85.50 101 LEU A O 1
ATOM 847 N N . ASN A 1 102 ? -18.004 0.714 -3.102 1.00 87.25 102 ASN A N 1
ATOM 848 C CA . ASN A 1 102 ? -18.495 1.902 -2.411 1.00 87.25 102 ASN A CA 1
ATOM 849 C C . ASN A 1 102 ? -17.349 2.526 -1.613 1.00 87.25 102 ASN A C 1
ATOM 851 O O . ASN A 1 102 ? -16.989 2.045 -0.542 1.00 87.25 102 ASN A O 1
ATOM 855 N N . VAL A 1 103 ? -16.766 3.601 -2.140 1.00 90.06 103 VAL A N 1
ATOM 856 C CA . VAL A 1 103 ? -15.659 4.303 -1.480 1.00 90.06 103 VAL A CA 1
ATOM 857 C C . VAL A 1 103 ? -16.220 5.361 -0.534 1.00 90.06 103 VAL A C 1
ATOM 859 O O . VAL A 1 103 ? -16.818 6.340 -0.975 1.00 90.06 103 VAL A O 1
ATOM 862 N N . LEU A 1 104 ? -16.018 5.166 0.771 1.00 87.38 104 LEU A N 1
ATOM 863 C CA . LEU A 1 104 ? -16.419 6.126 1.807 1.00 87.38 104 LEU A CA 1
ATOM 864 C C . LEU A 1 104 ? -15.422 7.280 1.933 1.00 87.38 104 LEU A C 1
ATOM 866 O O . LEU A 1 104 ? -15.800 8.435 2.108 1.00 87.38 104 LEU A O 1
ATOM 870 N N . SER A 1 105 ? -14.132 6.955 1.885 1.00 92.19 105 SER A N 1
ATOM 871 C CA . SER A 1 105 ? -13.042 7.905 2.060 1.00 92.19 105 SER A CA 1
ATOM 872 C C . SER A 1 105 ? -11.795 7.385 1.358 1.00 92.19 105 SER A C 1
ATOM 874 O O . SER A 1 105 ? -11.566 6.179 1.306 1.00 92.19 105 SER A O 1
ATOM 876 N N . SER A 1 106 ? -10.997 8.303 0.824 1.00 93.12 106 SER A N 1
ATOM 877 C CA . SER A 1 106 ? -9.723 8.008 0.177 1.00 93.12 106 SER A CA 1
ATOM 878 C C . SER A 1 106 ? -8.742 9.124 0.489 1.00 93.12 106 SER A C 1
ATOM 880 O O . SER A 1 106 ? -9.089 10.298 0.350 1.00 93.12 106 SER A O 1
ATOM 882 N N . ALA A 1 107 ? -7.532 8.755 0.881 1.00 93.62 107 ALA A N 1
ATOM 883 C CA . ALA A 1 107 ? -6.434 9.680 1.075 1.00 93.62 107 ALA A CA 1
ATOM 884 C C . ALA A 1 107 ? -5.155 9.068 0.499 1.00 93.62 107 ALA A C 1
ATOM 886 O O . ALA A 1 107 ? -4.991 7.849 0.471 1.00 93.62 107 ALA A O 1
ATOM 887 N N . ALA A 1 108 ? -4.269 9.922 0.005 1.00 93.81 108 ALA A N 1
ATOM 888 C CA . ALA A 1 108 ? -2.961 9.537 -0.490 1.00 93.81 108 ALA A CA 1
ATOM 889 C C . ALA A 1 108 ? -1.936 10.599 -0.101 1.00 93.81 108 ALA A C 1
ATOM 891 O O . ALA A 1 108 ? -2.181 11.800 -0.249 1.00 93.81 108 ALA A O 1
ATOM 892 N N . TRP A 1 109 ? -0.773 10.138 0.352 1.00 91.44 109 TRP A N 1
ATOM 893 C CA . TRP A 1 109 ? 0.374 10.986 0.645 1.00 91.44 109 TRP A CA 1
ATOM 894 C C . TRP A 1 109 ? 1.587 10.518 -0.150 1.00 91.44 109 TRP A C 1
ATOM 896 O O . TRP A 1 109 ? 1.879 9.325 -0.225 1.00 91.44 109 TRP A O 1
ATOM 906 N N . HIS A 1 110 ? 2.276 11.469 -0.770 1.00 90.88 110 HIS A N 1
ATOM 907 C CA . HIS A 1 110 ? 3.476 11.238 -1.558 1.00 90.88 110 HIS A CA 1
ATOM 908 C C . HIS A 1 110 ? 4.475 12.379 -1.321 1.00 90.88 110 HIS A C 1
ATOM 910 O O . HIS A 1 110 ? 4.119 13.439 -0.814 1.00 90.88 110 HIS A O 1
ATOM 916 N N . CYS A 1 111 ? 5.712 12.226 -1.799 1.00 88.25 111 CYS A N 1
ATOM 917 C CA . CYS A 1 111 ? 6.726 13.295 -1.830 1.00 88.25 111 CYS A CA 1
ATOM 918 C C . CYS A 1 111 ? 6.239 14.583 -2.532 1.00 88.25 111 CYS A C 1
ATOM 920 O O . CYS A 1 111 ? 6.786 15.664 -2.330 1.00 88.25 111 CYS A O 1
ATOM 922 N N . PHE A 1 112 ? 5.207 14.476 -3.369 1.00 89.12 112 PHE A N 1
ATOM 923 C CA . PHE A 1 112 ? 4.642 15.592 -4.124 1.00 89.12 112 PHE A CA 1
ATOM 924 C C . PHE A 1 112 ? 3.548 16.363 -3.380 1.00 89.12 112 PHE A C 1
ATOM 926 O O . PHE A 1 112 ? 3.034 17.328 -3.938 1.00 89.12 112 PHE A O 1
ATOM 933 N N . GLY A 1 113 ? 3.194 15.938 -2.169 1.00 88.81 113 GLY A N 1
ATOM 934 C CA . GLY A 1 113 ? 2.095 16.499 -1.392 1.00 88.81 113 GLY A CA 1
ATOM 935 C C . GLY A 1 113 ? 0.973 15.490 -1.174 1.00 88.81 113 GLY A C 1
ATOM 936 O O . GLY A 1 113 ? 1.172 14.272 -1.257 1.00 88.81 113 GLY A O 1
ATOM 937 N N . GLU A 1 114 ? -0.219 16.003 -0.889 1.00 90.06 114 GLU A N 1
ATOM 938 C CA . GLU A 1 114 ? -1.393 15.196 -0.554 1.00 90.06 114 GLU A CA 1
ATOM 939 C C . GLU A 1 114 ? -2.458 15.233 -1.664 1.00 90.06 114 GLU A C 1
ATOM 941 O O . GLU A 1 114 ? -2.751 16.280 -2.242 1.00 90.06 114 GLU A O 1
ATOM 946 N N . ASN A 1 115 ? -3.097 14.089 -1.929 1.00 91.44 115 ASN A N 1
ATOM 947 C CA . ASN A 1 115 ? -4.291 13.965 -2.779 1.00 91.44 115 ASN A CA 1
ATOM 948 C C . ASN A 1 115 ? -4.187 14.685 -4.146 1.00 91.44 115 ASN A C 1
ATOM 950 O O . ASN A 1 115 ? -3.495 14.222 -5.054 1.00 91.44 115 ASN A O 1
ATOM 954 N N . GLU A 1 116 ? -4.891 15.810 -4.319 1.00 91.19 116 GLU A N 1
ATOM 955 C CA . GLU A 1 116 ? -4.942 16.574 -5.572 1.00 91.19 116 GLU A CA 1
ATOM 956 C C . GLU A 1 116 ? -3.580 17.158 -5.967 1.00 91.19 116 GLU A C 1
ATOM 958 O O . GLU A 1 116 ? -3.277 17.256 -7.158 1.00 91.19 116 GLU A O 1
ATOM 963 N N . GLU A 1 117 ? -2.732 17.494 -4.993 1.00 92.06 117 GLU A N 1
ATOM 964 C CA . GLU A 1 117 ? -1.385 18.024 -5.235 1.00 92.06 117 GLU A CA 1
ATOM 965 C C . GLU A 1 117 ? -0.500 17.001 -5.951 1.00 92.06 117 GLU A C 1
ATOM 967 O O . GLU A 1 117 ? 0.329 17.360 -6.793 1.00 92.06 117 GLU A O 1
ATOM 972 N N . ILE A 1 118 ? -0.728 15.710 -5.684 1.00 90.25 118 ILE A N 1
ATOM 973 C CA . ILE A 1 118 ? -0.033 14.604 -6.345 1.00 90.25 118 ILE A CA 1
ATOM 974 C C . ILE A 1 118 ? -0.381 14.605 -7.833 1.00 90.25 118 ILE A C 1
ATOM 976 O O . ILE A 1 118 ? 0.512 14.570 -8.680 1.00 90.25 118 ILE A O 1
ATOM 980 N N . LEU A 1 119 ? -1.671 14.711 -8.164 1.00 91.00 119 LEU A N 1
ATOM 981 C CA . LEU A 1 119 ? -2.132 14.754 -9.551 1.00 91.00 119 LEU A CA 1
ATOM 982 C C . LEU A 1 119 ? -1.598 15.995 -10.272 1.00 91.00 119 LEU A C 1
ATOM 984 O O . LEU A 1 119 ? -1.100 15.889 -11.393 1.00 91.00 119 LEU A O 1
ATOM 988 N N . GLN A 1 120 ? -1.633 17.159 -9.621 1.00 92.88 120 GLN A N 1
ATOM 989 C CA . GLN A 1 120 ? -1.083 18.394 -10.181 1.00 92.88 120 GLN A CA 1
ATOM 990 C C . G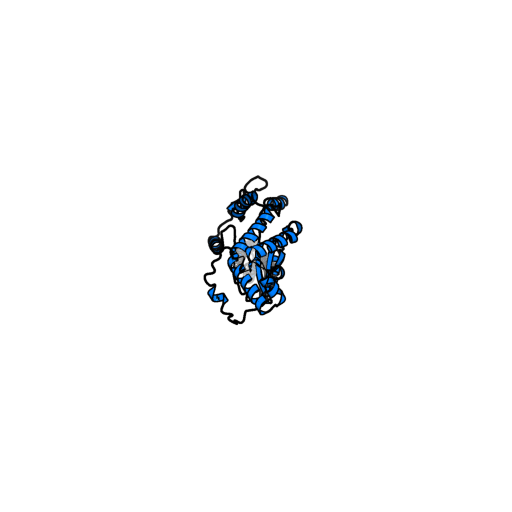LN A 1 120 ? 0.420 18.261 -10.456 1.00 92.88 120 GLN A C 1
ATOM 992 O O . GLN A 1 120 ? 0.871 18.541 -11.569 1.00 92.88 120 GLN A O 1
ATOM 997 N N . SER A 1 121 ? 1.190 17.750 -9.499 1.00 88.94 121 SER A N 1
ATOM 998 C CA . SER A 1 121 ? 2.634 17.543 -9.651 1.00 88.94 121 SER A CA 1
ATOM 999 C C . SER A 1 121 ? 2.971 16.522 -10.742 1.00 88.94 121 SER A C 1
ATOM 1001 O O . SER A 1 121 ? 3.920 16.725 -11.505 1.00 88.94 121 SER A O 1
ATOM 1003 N N . MET A 1 122 ? 2.161 15.466 -10.885 1.00 88.56 122 MET A N 1
ATOM 1004 C CA . MET A 1 122 ? 2.284 14.503 -11.983 1.00 88.56 122 MET A CA 1
ATOM 1005 C C . MET A 1 122 ? 2.019 15.157 -13.344 1.00 88.56 122 MET A C 1
ATOM 1007 O O . MET A 1 122 ? 2.783 14.932 -14.281 1.00 88.56 122 MET A O 1
ATOM 1011 N N . THR A 1 123 ? 1.000 16.018 -13.465 1.00 91.25 123 THR A N 1
ATOM 1012 C CA . THR A 1 123 ? 0.748 16.754 -14.723 1.00 91.25 123 THR A CA 1
ATOM 1013 C C . THR A 1 123 ? 1.858 17.743 -15.072 1.00 91.25 123 THR A C 1
ATOM 1015 O O . THR A 1 123 ? 2.110 18.000 -16.248 1.00 91.25 123 THR A O 1
ATOM 1018 N N . GLN A 1 124 ? 2.551 18.271 -14.061 1.00 91.81 124 GLN A N 1
ATOM 1019 C CA . GLN A 1 124 ? 3.695 19.167 -14.224 1.00 91.81 124 GLN A CA 1
ATOM 1020 C C . GLN A 1 124 ? 5.017 18.421 -14.475 1.00 91.81 124 GLN A C 1
ATOM 1022 O O . GLN A 1 124 ? 6.044 19.073 -14.653 1.00 91.81 124 GLN A O 1
ATOM 1027 N N . PHE A 1 125 ? 5.005 17.081 -14.523 1.00 85.06 125 PHE A N 1
ATOM 1028 C CA . PHE A 1 125 ? 6.193 16.235 -14.693 1.00 85.06 125 PHE A CA 1
ATOM 1029 C C . PHE A 1 125 ? 7.315 16.572 -13.700 1.00 85.06 125 PHE A C 1
ATOM 1031 O O . PHE A 1 125 ? 8.489 16.649 -14.074 1.00 85.06 125 PHE A O 1
ATOM 1038 N N . LYS A 1 126 ? 6.957 16.797 -12.430 1.00 85.31 126 LYS A N 1
ATOM 1039 C CA . LYS A 1 126 ? 7.939 17.097 -11.385 1.00 85.31 126 LYS A CA 1
ATOM 1040 C C . LYS A 1 126 ? 8.937 15.935 -11.253 1.00 85.31 126 LYS A C 1
ATOM 1042 O O . LYS A 1 126 ? 8.544 14.783 -11.091 1.00 85.31 126 LYS A O 1
ATOM 1047 N N . SER A 1 127 ? 10.227 16.245 -11.371 1.00 87.56 127 SER A N 1
ATOM 1048 C CA . SER A 1 127 ? 11.329 15.282 -11.257 1.00 87.56 127 SER A CA 1
ATOM 1049 C C . SER A 1 127 ? 11.649 14.971 -9.788 1.00 87.56 127 SER A C 1
ATOM 1051 O O . SER A 1 127 ? 11.289 15.775 -8.924 1.00 87.56 127 SER A O 1
ATOM 1053 N N . PRO A 1 128 ? 12.354 13.861 -9.484 1.00 88.69 128 PRO A N 1
ATOM 1054 C CA . PRO A 1 128 ? 12.810 13.597 -8.122 1.00 88.69 128 PRO A CA 1
ATOM 1055 C C . PRO A 1 128 ? 13.755 14.702 -7.647 1.00 88.69 128 PRO A C 1
ATOM 1057 O O . PRO A 1 128 ? 14.470 15.315 -8.449 1.00 88.69 128 PRO A O 1
ATOM 1060 N N . GLU A 1 129 ? 13.739 14.955 -6.343 1.00 87.50 129 GLU A N 1
ATOM 1061 C CA . GLU A 1 129 ? 14.559 15.981 -5.706 1.00 87.50 129 GLU A CA 1
ATOM 1062 C C . GLU A 1 129 ? 15.837 15.364 -5.134 1.00 87.50 129 GLU A C 1
ATOM 1064 O O . GLU A 1 129 ? 15.956 14.148 -4.982 1.00 87.50 129 GLU A O 1
ATOM 1069 N N . LEU A 1 130 ? 16.835 16.210 -4.888 1.00 89.38 130 LEU A N 1
ATOM 1070 C CA . LEU A 1 130 ? 18.132 15.781 -4.385 1.00 89.38 130 LEU A CA 1
ATOM 1071 C C . LEU A 1 130 ? 18.043 15.561 -2.874 1.00 89.38 130 LEU A C 1
ATOM 1073 O O . LEU A 1 130 ? 17.760 16.485 -2.115 1.00 89.38 130 LEU A O 1
ATOM 1077 N N . ASP A 1 131 ? 18.281 14.321 -2.471 1.00 88.62 131 ASP A N 1
ATOM 1078 C CA . ASP A 1 131 ? 18.128 13.816 -1.118 1.00 88.62 131 ASP A CA 1
ATOM 1079 C C . ASP A 1 131 ? 19.497 13.701 -0.447 1.00 88.62 131 ASP A C 1
ATOM 1081 O O . ASP A 1 131 ? 20.377 12.959 -0.888 1.00 88.62 131 ASP A O 1
ATOM 1085 N N . PHE A 1 132 ? 19.684 14.469 0.624 1.00 86.38 132 PHE A N 1
ATOM 1086 C CA . PHE A 1 132 ? 20.938 14.513 1.373 1.00 86.38 132 PHE A CA 1
ATOM 1087 C C . PHE A 1 132 ? 21.085 13.372 2.379 1.00 86.38 132 PHE A C 1
ATOM 1089 O O . PHE A 1 132 ? 22.187 13.160 2.881 1.00 86.38 132 PHE A O 1
ATOM 1096 N N . GLN A 1 133 ? 20.004 12.652 2.682 1.00 87.06 133 GLN A N 1
ATOM 1097 C CA . GLN A 1 133 ? 20.051 11.493 3.570 1.00 87.06 133 GLN A CA 1
ATOM 1098 C C . GLN A 1 133 ? 20.426 10.208 2.829 1.00 87.06 133 GLN A C 1
ATOM 1100 O O . GLN A 1 133 ? 20.758 9.216 3.471 1.00 87.06 133 GLN A O 1
ATOM 1105 N N . LEU A 1 134 ? 20.387 10.228 1.494 1.00 88.06 134 LEU A N 1
ATOM 1106 C CA . LEU A 1 134 ? 20.785 9.114 0.647 1.00 88.06 134 LEU A CA 1
ATOM 1107 C C . LEU A 1 134 ? 22.065 9.468 -0.093 1.00 88.06 134 LEU A C 1
ATOM 1109 O O . LEU A 1 134 ? 22.086 10.376 -0.921 1.00 88.06 134 LEU A O 1
ATOM 1113 N N . THR A 1 135 ? 23.129 8.723 0.169 1.00 89.75 135 THR A N 1
ATOM 1114 C CA . THR A 1 135 ? 24.429 8.919 -0.468 1.00 89.75 135 THR A CA 1
ATOM 1115 C C . THR A 1 135 ? 24.828 7.706 -1.290 1.00 89.75 135 THR A C 1
ATOM 1117 O O . THR A 1 135 ? 24.513 6.566 -0.955 1.00 89.75 135 THR A O 1
ATOM 1120 N N . ASN A 1 136 ? 25.522 7.952 -2.398 1.00 86.94 136 ASN A N 1
ATOM 1121 C CA . ASN A 1 136 ? 26.169 6.894 -3.162 1.00 86.94 136 ASN A CA 1
ATOM 1122 C C . ASN A 1 136 ? 27.517 6.495 -2.534 1.00 86.94 136 ASN A C 1
ATOM 1124 O O . ASN A 1 136 ? 28.017 7.149 -1.621 1.00 86.94 136 ASN A O 1
ATOM 1128 N N . ASN A 1 137 ? 28.180 5.496 -3.122 1.00 83.88 137 ASN A N 1
ATOM 1129 C CA . ASN A 1 137 ? 29.502 5.020 -2.685 1.00 83.88 137 ASN A CA 1
ATOM 1130 C C . ASN A 1 137 ? 30.602 6.109 -2.671 1.00 83.88 137 ASN A C 1
ATOM 1132 O O . ASN A 1 137 ? 31.650 5.921 -2.058 1.00 83.88 137 ASN A O 1
ATOM 1136 N N . PHE A 1 138 ? 30.393 7.240 -3.354 1.00 84.44 138 PHE A N 1
ATOM 1137 C CA . PHE A 1 138 ? 31.306 8.388 -3.384 1.00 84.44 138 PHE A CA 1
ATOM 1138 C C . PHE A 1 138 ? 30.927 9.492 -2.380 1.00 84.44 138 PHE A C 1
ATOM 1140 O O . PHE A 1 138 ? 31.564 10.546 -2.372 1.00 84.44 138 PHE A O 1
ATOM 1147 N N . GLY A 1 139 ? 29.896 9.282 -1.556 1.00 85.56 139 GLY A N 1
ATOM 1148 C CA . GLY A 1 139 ? 29.369 10.269 -0.612 1.00 85.56 139 GLY A CA 1
ATOM 1149 C C . GLY A 1 139 ? 28.567 11.397 -1.267 1.00 85.56 139 GLY A C 1
ATOM 1150 O O . GLY A 1 139 ? 28.365 12.440 -0.648 1.00 85.56 139 GLY A O 1
ATOM 1151 N N . LEU A 1 140 ? 28.141 11.233 -2.524 1.00 89.56 140 LEU A N 1
ATOM 1152 C CA . LEU A 1 140 ? 27.312 12.214 -3.222 1.00 89.56 140 LEU A CA 1
ATOM 1153 C C . LEU A 1 140 ? 25.825 11.914 -3.002 1.00 89.56 140 LEU A C 1
ATOM 1155 O O . LEU A 1 140 ? 25.439 10.744 -3.077 1.00 89.56 140 LEU A O 1
ATOM 1159 N N . PRO A 1 141 ? 24.996 12.949 -2.796 1.00 90.69 141 PRO A N 1
ATOM 1160 C CA . PRO A 1 141 ? 23.562 12.791 -2.601 1.00 90.69 141 PRO A CA 1
ATOM 1161 C C . PRO A 1 141 ? 22.858 12.261 -3.857 1.00 90.69 141 PRO A C 1
ATOM 1163 O O . PRO A 1 141 ? 23.270 12.550 -4.987 1.00 90.69 141 PRO A O 1
ATOM 1166 N N . LEU A 1 142 ? 21.790 11.491 -3.653 1.00 90.06 142 LEU A N 1
ATOM 1167 C CA . LEU A 1 142 ? 21.014 10.841 -4.711 1.00 90.06 142 LEU A CA 1
ATOM 1168 C C . LEU A 1 142 ? 19.702 11.577 -4.992 1.00 90.06 142 LEU A C 1
ATOM 1170 O O . LEU A 1 142 ? 19.173 12.281 -4.143 1.00 90.06 142 LEU A O 1
ATOM 1174 N N . LEU A 1 143 ? 19.158 11.406 -6.198 1.00 90.62 143 LEU A N 1
ATOM 1175 C CA . LEU A 1 143 ? 17.808 11.877 -6.510 1.00 90.62 143 LEU A CA 1
ATOM 1176 C C . LEU A 1 143 ? 16.793 10.839 -6.028 1.00 90.62 143 LEU A C 1
ATOM 1178 O O . LEU A 1 143 ? 16.894 9.673 -6.414 1.00 90.62 143 LEU A O 1
ATOM 1182 N N . SER A 1 144 ? 15.818 11.250 -5.222 1.00 89.56 144 SER A N 1
ATOM 1183 C CA . SER A 1 144 ? 14.834 10.341 -4.633 1.00 89.56 144 SER A CA 1
ATOM 1184 C C . SER A 1 144 ? 13.426 10.951 -4.593 1.00 89.56 144 SER A C 1
ATOM 1186 O O . SER A 1 144 ? 13.238 12.161 -4.729 1.00 89.56 144 SER A O 1
ATOM 1188 N N . TYR A 1 145 ? 12.425 10.083 -4.426 1.00 88.88 145 TYR A N 1
ATOM 1189 C CA . TYR A 1 145 ? 11.043 10.460 -4.097 1.00 88.88 145 TYR A CA 1
ATOM 1190 C C . TYR A 1 145 ? 10.725 10.202 -2.619 1.00 88.88 145 TYR A C 1
ATOM 1192 O O . TYR A 1 145 ? 9.574 9.975 -2.247 1.00 88.88 145 TYR A O 1
ATOM 1200 N N . ARG A 1 146 ? 11.752 10.189 -1.763 1.00 88.44 146 ARG A N 1
ATOM 1201 C CA . ARG A 1 146 ? 11.575 10.017 -0.324 1.00 88.44 146 ARG A CA 1
ATOM 1202 C C . ARG A 1 146 ? 10.770 11.188 0.245 1.00 88.44 146 ARG A C 1
ATOM 1204 O O . ARG A 1 146 ? 10.986 12.344 -0.110 1.00 88.44 146 ARG A O 1
ATOM 1211 N N . ILE A 1 147 ? 9.855 10.891 1.163 1.00 88.88 147 ILE A N 1
ATOM 1212 C CA . ILE A 1 147 ? 9.084 11.905 1.889 1.00 88.88 147 ILE A CA 1
ATOM 1213 C C . ILE A 1 147 ? 9.954 12.463 3.024 1.00 88.88 147 ILE A C 1
ATOM 1215 O O . ILE A 1 147 ? 9.966 11.916 4.122 1.00 88.88 147 ILE A O 1
ATOM 1219 N N . ALA A 1 148 ? 10.689 13.547 2.765 1.00 83.69 148 ALA A N 1
ATOM 1220 C CA . ALA A 1 148 ? 11.598 14.154 3.747 1.00 83.69 148 ALA A CA 1
ATOM 1221 C C . ALA A 1 148 ? 10.883 14.723 4.991 1.00 83.69 148 ALA A C 1
ATOM 1223 O O . ALA A 1 148 ? 11.464 14.793 6.074 1.00 83.69 148 ALA A O 1
ATOM 1224 N N . GLU A 1 149 ? 9.613 15.121 4.864 1.00 85.12 149 GLU A N 1
ATOM 1225 C CA . GLU A 1 149 ? 8.804 15.616 5.990 1.00 85.12 149 GLU A CA 1
ATOM 1226 C C . GLU A 1 149 ? 8.615 14.553 7.081 1.00 85.12 149 GLU A C 1
ATOM 1228 O O . GLU A 1 149 ? 8.544 14.885 8.265 1.00 85.12 149 GLU A O 1
ATOM 1233 N N . LEU A 1 150 ? 8.604 13.275 6.689 1.00 85.81 150 LEU A N 1
ATOM 1234 C CA . LEU A 1 150 ? 8.444 12.142 7.594 1.00 85.81 150 LEU A CA 1
ATOM 1235 C C . LEU A 1 150 ? 9.628 12.016 8.559 1.00 85.81 150 LEU A C 1
ATOM 1237 O O . LEU A 1 150 ? 9.441 11.714 9.734 1.00 85.81 150 LEU A O 1
ATOM 1241 N N . ASP A 1 151 ? 10.839 12.310 8.087 1.00 84.00 151 ASP A N 1
ATOM 1242 C CA . ASP A 1 151 ? 12.052 12.254 8.906 1.00 84.00 151 ASP A CA 1
ATOM 1243 C C . A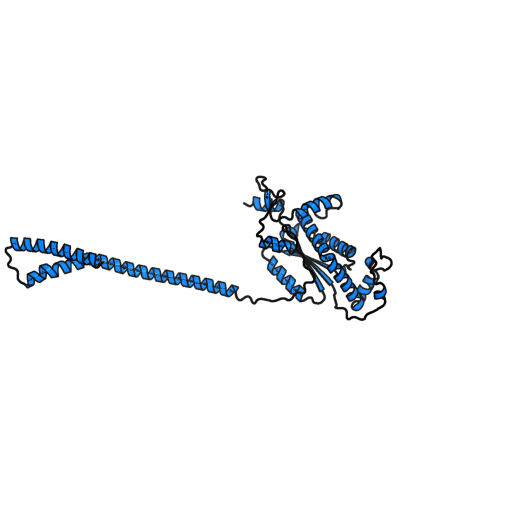SP A 1 151 ? 12.047 13.354 9.973 1.00 84.00 151 ASP A C 1
ATOM 1245 O O . ASP A 1 151 ? 12.348 13.103 11.136 1.00 84.00 151 ASP A O 1
ATOM 1249 N N . GLN A 1 152 ? 11.592 14.557 9.612 1.00 83.31 152 GLN A N 1
ATOM 1250 C CA . GLN A 1 152 ? 11.439 15.658 10.568 1.00 83.31 152 GLN A CA 1
ATOM 1251 C C . GLN A 1 152 ? 10.391 15.352 11.644 1.00 83.31 152 GLN A C 1
ATOM 1253 O O . GLN A 1 152 ? 10.469 15.868 12.759 1.00 83.31 152 GLN A O 1
ATOM 1258 N N . TRP A 1 153 ? 9.368 14.565 11.307 1.00 81.56 153 TRP A N 1
ATOM 1259 C CA . TRP A 1 153 ? 8.359 14.125 12.268 1.00 81.56 153 TRP A CA 1
ATOM 1260 C C . TRP A 1 153 ? 8.910 13.041 13.186 1.00 81.56 153 TRP A C 1
ATOM 1262 O O . TRP A 1 153 ? 8.712 13.123 14.396 1.00 81.56 153 TRP A O 1
ATOM 1272 N N . LEU A 1 154 ? 9.666 12.089 12.638 1.00 83.62 154 LEU A N 1
ATOM 1273 C CA . LEU A 1 154 ? 10.350 11.065 13.422 1.00 83.62 154 LEU A CA 1
ATOM 1274 C C . LEU A 1 154 ? 11.341 11.664 14.420 1.00 83.62 154 LEU A C 1
ATOM 1276 O O . LEU A 1 154 ? 11.358 11.238 15.571 1.00 83.62 154 LEU A O 1
ATOM 1280 N N . GLU A 1 155 ? 12.107 12.682 14.019 1.00 81.94 155 GLU A N 1
ATOM 1281 C CA . GLU A 1 155 ? 13.023 13.406 14.911 1.00 81.94 155 GLU A CA 1
ATOM 1282 C C . GLU A 1 155 ? 12.295 14.083 16.083 1.00 81.94 155 GLU A C 1
ATOM 1284 O O . GLU A 1 155 ? 12.837 14.165 17.184 1.00 81.94 155 GLU A O 1
ATOM 1289 N N . LYS A 1 156 ? 11.061 14.560 15.866 1.00 78.12 156 LYS A N 1
ATOM 1290 C CA . LYS A 1 156 ? 10.233 15.162 16.923 1.00 78.12 156 LYS A CA 1
ATOM 1291 C C . LYS A 1 156 ? 9.627 14.103 17.840 1.00 78.12 156 LYS A C 1
ATOM 1293 O O . LYS A 1 156 ? 9.671 14.276 19.051 1.00 78.12 156 LYS A O 1
ATOM 1298 N N . ALA A 1 157 ? 9.096 13.021 17.271 1.00 70.31 157 ALA A N 1
ATOM 1299 C CA . ALA A 1 157 ? 8.515 11.909 18.025 1.00 70.31 157 ALA A CA 1
ATOM 1300 C C . ALA A 1 157 ? 9.567 11.169 18.874 1.00 70.31 157 ALA A C 1
ATOM 1302 O O . ALA A 1 157 ? 9.268 10.669 19.955 1.00 70.31 157 ALA A O 1
ATOM 1303 N N . ASP A 1 158 ? 10.825 11.159 18.421 1.00 66.88 158 ASP A N 1
ATOM 1304 C CA . ASP A 1 158 ? 11.962 10.542 19.111 1.00 66.88 158 ASP A CA 1
ATOM 1305 C C . ASP A 1 158 ? 12.296 11.123 20.486 1.00 66.88 158 ASP A C 1
ATOM 1307 O O . ASP A 1 158 ? 13.068 10.515 21.232 1.00 66.88 158 ASP A O 1
ATOM 1311 N N . LEU A 1 159 ? 11.754 12.292 20.821 1.00 61.22 159 LEU A N 1
ATOM 1312 C CA . LEU A 1 159 ? 11.995 12.943 22.104 1.00 61.22 159 LEU A CA 1
ATOM 1313 C C . LEU A 1 159 ? 11.065 12.433 23.216 1.00 61.22 159 LEU A C 1
ATOM 1315 O O . LEU A 1 159 ? 11.444 12.535 24.382 1.00 61.22 159 LEU A O 1
ATOM 1319 N N . ASP A 1 160 ? 9.908 11.857 22.866 1.00 57.41 160 ASP A N 1
ATOM 1320 C CA . ASP A 1 160 ? 8.804 11.631 23.809 1.00 57.41 160 ASP A CA 1
ATOM 1321 C C . ASP A 1 160 ? 8.345 10.156 23.935 1.00 57.41 160 ASP A C 1
ATOM 1323 O O . ASP A 1 160 ? 7.713 9.818 24.937 1.00 57.41 160 ASP A O 1
ATOM 1327 N N . GLU A 1 161 ? 8.679 9.252 22.998 1.00 61.53 161 GLU A N 1
ATOM 1328 C CA . GLU A 1 161 ? 8.127 7.877 22.957 1.00 61.53 161 GLU A CA 1
ATOM 1329 C C . GLU A 1 161 ? 9.173 6.738 22.958 1.00 61.53 161 GLU A C 1
ATOM 1331 O O . GLU A 1 161 ? 10.258 6.841 22.378 1.00 61.53 161 GLU A O 1
ATOM 1336 N N . GLU A 1 162 ? 8.827 5.601 23.586 1.00 63.03 162 GLU A N 1
ATOM 1337 C CA . GLU A 1 162 ? 9.580 4.343 23.460 1.00 63.03 162 GLU A CA 1
ATOM 1338 C C . GLU A 1 162 ? 9.472 3.799 22.028 1.00 63.03 162 GLU A C 1
ATOM 1340 O O . GLU A 1 162 ? 8.385 3.647 21.470 1.00 63.03 162 GLU A O 1
ATOM 1345 N N . LYS A 1 163 ? 10.621 3.490 21.417 1.00 68.06 163 LYS A N 1
ATOM 1346 C CA . LYS A 1 163 ? 10.676 3.048 20.019 1.00 68.06 163 LYS A CA 1
ATOM 1347 C C . LYS A 1 163 ? 10.248 1.586 19.906 1.00 68.06 163 LYS A C 1
ATOM 1349 O O . LYS A 1 163 ? 10.946 0.710 20.410 1.00 68.06 163 LYS A O 1
ATOM 1354 N N . LEU A 1 164 ? 9.149 1.336 19.192 1.00 71.06 164 LEU A N 1
ATOM 1355 C CA . LEU A 1 164 ? 8.684 -0.021 18.884 1.00 71.06 164 LEU A CA 1
ATOM 1356 C C . LEU A 1 164 ? 9.632 -0.739 17.912 1.00 71.06 164 LEU A C 1
ATOM 1358 O O . LEU A 1 164 ? 10.017 -1.883 18.131 1.00 71.06 164 LEU A O 1
ATOM 1362 N N . PHE A 1 165 ? 10.040 -0.030 16.859 1.00 77.38 165 PHE A N 1
ATOM 1363 C CA . PHE A 1 165 ? 10.971 -0.515 15.849 1.00 77.38 165 PHE A CA 1
ATOM 1364 C C . PHE A 1 165 ? 12.319 0.185 15.983 1.00 77.38 165 PHE A C 1
ATOM 1366 O O . PHE A 1 165 ? 12.388 1.398 16.201 1.00 77.38 165 PHE A O 1
ATOM 1373 N N . SER A 1 166 ? 13.406 -0.566 15.811 1.00 74.50 166 SER A N 1
ATOM 1374 C CA . SER A 1 166 ? 14.755 0.001 15.798 1.00 74.50 166 SER A CA 1
ATOM 1375 C C . SER A 1 166 ? 15.123 0.608 14.446 1.00 74.50 166 SER A C 1
ATOM 1377 O O . SER A 1 166 ? 15.882 1.576 14.415 1.00 74.50 166 SER A O 1
ATOM 1379 N N . ASN A 1 167 ? 14.605 0.061 13.339 1.00 84.50 167 ASN A N 1
ATOM 1380 C CA . ASN A 1 167 ? 14.964 0.510 11.997 1.00 84.50 167 ASN A CA 1
ATOM 1381 C C . ASN A 1 167 ? 14.173 1.771 11.601 1.00 84.50 167 ASN A C 1
ATOM 1383 O O . ASN A 1 167 ? 12.945 1.810 11.692 1.00 84.50 167 ASN A O 1
ATOM 1387 N N . THR A 1 168 ? 14.869 2.800 11.109 1.00 85.69 168 THR A N 1
ATOM 1388 C CA . THR A 1 168 ? 14.274 4.040 10.586 1.00 85.69 168 THR A CA 1
ATOM 1389 C C . THR A 1 168 ? 13.234 3.762 9.503 1.00 85.69 168 THR A C 1
ATOM 1391 O O . THR A 1 168 ? 12.182 4.403 9.480 1.00 85.69 168 THR A O 1
ATOM 1394 N N . ARG A 1 169 ? 13.482 2.782 8.629 1.00 86.94 169 ARG A N 1
ATOM 1395 C CA . ARG A 1 169 ? 12.539 2.358 7.589 1.00 86.94 169 ARG A CA 1
ATOM 1396 C C . ARG A 1 169 ? 11.189 1.913 8.152 1.00 86.94 169 ARG A C 1
ATOM 1398 O O . ARG A 1 169 ? 10.145 2.360 7.683 1.00 86.94 169 ARG A O 1
ATOM 1405 N N . GLU A 1 170 ? 11.204 1.053 9.161 1.00 88.25 170 GLU A N 1
ATOM 1406 C CA . GLU A 1 170 ? 9.989 0.511 9.783 1.00 88.25 170 GLU A CA 1
ATOM 1407 C C . GLU A 1 170 ? 9.227 1.604 10.524 1.00 88.25 170 GLU A C 1
ATOM 1409 O O . GLU A 1 170 ? 8.012 1.731 10.391 1.00 88.25 170 GLU A O 1
ATOM 1414 N N . ARG A 1 171 ? 9.958 2.477 11.221 1.00 87.50 171 ARG A N 1
ATOM 1415 C CA . ARG A 1 171 ? 9.379 3.635 11.904 1.00 87.50 171 ARG A CA 1
ATOM 1416 C C . ARG A 1 171 ? 8.704 4.601 10.937 1.00 87.50 171 ARG A C 1
ATOM 1418 O O . ARG A 1 171 ? 7.632 5.115 11.240 1.00 87.50 171 ARG A O 1
ATOM 1425 N N . ARG A 1 172 ? 9.292 4.827 9.759 1.00 88.88 172 ARG A N 1
ATOM 1426 C CA . ARG A 1 172 ? 8.654 5.613 8.693 1.00 88.88 172 ARG A CA 1
ATOM 1427 C C . ARG A 1 172 ? 7.328 4.988 8.270 1.00 88.88 172 ARG A C 1
ATOM 1429 O O . ARG A 1 172 ? 6.324 5.688 8.214 1.00 88.88 172 ARG A O 1
ATOM 1436 N N . ILE A 1 173 ? 7.297 3.678 8.037 1.00 91.25 173 ILE A N 1
ATOM 1437 C CA . ILE A 1 173 ? 6.070 2.957 7.660 1.00 91.25 173 ILE A CA 1
ATOM 1438 C C . ILE A 1 173 ? 5.017 3.032 8.772 1.00 91.25 173 ILE A C 1
ATOM 1440 O O . ILE A 1 173 ? 3.861 3.336 8.488 1.00 91.25 173 ILE A O 1
ATOM 1444 N N . GLN A 1 174 ? 5.409 2.855 10.034 1.00 90.75 174 GLN A N 1
ATOM 1445 C CA . GLN A 1 174 ? 4.524 3.039 11.187 1.00 90.75 174 GLN A CA 1
ATOM 1446 C C . GLN A 1 174 ? 3.893 4.440 11.200 1.00 90.75 174 GLN A C 1
ATOM 1448 O O . GLN A 1 174 ? 2.683 4.570 11.384 1.00 90.75 174 GLN A O 1
ATOM 1453 N N . GLN A 1 175 ? 4.693 5.485 10.975 1.00 89.62 175 GLN A N 1
ATOM 1454 C CA . GLN A 1 175 ? 4.199 6.862 10.927 1.00 89.62 175 GLN A CA 1
ATOM 1455 C C . GLN A 1 175 ? 3.258 7.106 9.742 1.00 89.62 175 GLN A C 1
ATOM 1457 O O . GLN A 1 175 ? 2.241 7.779 9.901 1.00 89.62 175 GLN A O 1
ATOM 1462 N N . LEU A 1 176 ? 3.537 6.518 8.573 1.00 92.50 176 LEU A N 1
ATOM 1463 C CA . LEU A 1 176 ? 2.620 6.566 7.431 1.00 92.50 176 LEU A CA 1
ATOM 1464 C C . LEU A 1 176 ? 1.264 5.943 7.787 1.00 92.50 176 LEU A C 1
ATOM 1466 O O . LEU A 1 176 ? 0.229 6.556 7.536 1.00 92.50 176 LEU A O 1
ATOM 1470 N N . ILE A 1 177 ? 1.259 4.768 8.423 1.00 92.94 177 ILE A N 1
ATOM 1471 C CA . ILE A 1 177 ? 0.027 4.089 8.850 1.00 92.94 177 ILE A CA 1
ATOM 1472 C C . ILE A 1 177 ? -0.747 4.956 9.854 1.00 92.94 177 ILE A C 1
ATOM 1474 O O . ILE A 1 177 ? -1.946 5.178 9.677 1.00 92.94 177 ILE A O 1
ATOM 1478 N N . GLN A 1 178 ? -0.070 5.502 10.870 1.00 91.12 178 GLN A N 1
ATOM 1479 C CA . GLN A 1 178 ? -0.693 6.380 11.868 1.00 91.12 178 GLN A CA 1
ATOM 1480 C C . GLN A 1 178 ? -1.308 7.631 11.236 1.00 91.12 178 GLN A C 1
ATOM 1482 O O . GLN A 1 178 ? -2.445 7.993 11.546 1.00 91.12 178 GLN A O 1
ATOM 1487 N N . GLN A 1 179 ? -0.596 8.273 10.313 1.00 91.19 179 GLN A N 1
ATOM 1488 C CA . GLN A 1 179 ? -1.099 9.455 9.628 1.00 91.19 179 GLN A CA 1
ATOM 1489 C C . GLN A 1 179 ? -2.319 9.121 8.752 1.00 91.19 179 GLN A C 1
ATOM 1491 O O . GLN A 1 179 ? -3.290 9.880 8.755 1.00 91.19 179 GLN A O 1
ATOM 1496 N N . GLN A 1 180 ? -2.332 7.976 8.056 1.00 92.19 180 GLN A N 1
ATOM 1497 C CA . GLN A 1 180 ? -3.513 7.547 7.296 1.00 92.19 180 GLN A CA 1
ATOM 1498 C C . GLN A 1 180 ? -4.721 7.297 8.210 1.00 92.19 180 GLN A C 1
ATOM 1500 O O . GLN A 1 180 ? -5.826 7.749 7.903 1.00 92.19 180 GLN A O 1
ATOM 1505 N N . LEU A 1 181 ? -4.524 6.675 9.377 1.00 92.00 181 LEU A N 1
ATOM 1506 C CA . LEU A 1 181 ? -5.594 6.514 10.368 1.00 92.00 181 LEU A CA 1
ATOM 1507 C C . LEU A 1 181 ? -6.147 7.869 10.835 1.00 92.00 181 LEU A C 1
ATOM 1509 O O . LEU A 1 181 ? -7.364 8.048 10.885 1.00 92.00 181 LEU A O 1
ATOM 1513 N N . GLN A 1 182 ? -5.277 8.849 11.097 1.00 91.56 182 GLN A N 1
ATOM 1514 C CA . GLN A 1 182 ? -5.687 10.206 11.476 1.00 91.56 182 GLN A CA 1
ATOM 1515 C C . GLN A 1 182 ? -6.464 10.921 10.360 1.00 91.56 182 GLN A C 1
ATOM 1517 O O . GLN A 1 182 ? -7.482 11.561 10.630 1.00 91.56 182 GLN A O 1
ATOM 1522 N N . LYS A 1 183 ? -6.042 10.795 9.095 1.00 91.69 183 LYS A N 1
ATOM 1523 C CA . LYS A 1 183 ? -6.768 11.378 7.948 1.00 91.69 183 LYS A CA 1
ATOM 1524 C C . LYS A 1 183 ? -8.172 10.792 7.806 1.00 91.69 183 LYS A C 1
ATOM 1526 O O . LYS A 1 183 ? -9.098 11.502 7.414 1.00 91.69 183 LYS A O 1
ATOM 1531 N N . HIS A 1 184 ? -8.351 9.528 8.180 1.00 92.50 184 HIS A N 1
ATOM 1532 C CA . HIS A 1 184 ? -9.642 8.847 8.163 1.00 92.50 184 HIS A CA 1
ATOM 1533 C C . HIS A 1 184 ? -10.408 8.916 9.494 1.00 92.50 184 HIS A C 1
ATOM 1535 O O . HIS A 1 184 ? -11.458 8.283 9.610 1.00 92.50 184 HIS A O 1
ATOM 1541 N N . ALA A 1 185 ? -9.967 9.722 10.468 1.00 90.44 185 ALA A N 1
ATOM 1542 C CA . ALA A 1 185 ? -10.542 9.760 11.816 1.00 90.44 185 ALA A CA 1
ATOM 1543 C C . ALA A 1 185 ? -12.060 10.008 11.843 1.00 90.44 185 ALA A C 1
ATOM 1545 O O . ALA A 1 185 ? -12.780 9.391 12.630 1.00 90.44 185 ALA A O 1
ATOM 1546 N N . HIS A 1 186 ? -12.569 10.882 10.970 1.00 90.62 186 HIS A N 1
ATOM 1547 C CA . HIS A 1 186 ? -14.007 11.146 10.867 1.00 90.62 186 HIS A CA 1
ATOM 1548 C C . HIS A 1 186 ? -14.783 9.908 10.389 1.00 90.62 186 HIS A C 1
ATOM 1550 O O . HIS A 1 186 ? -15.812 9.550 10.963 1.00 90.62 186 HIS A O 1
ATOM 1556 N N . SER A 1 187 ? -14.273 9.225 9.361 1.00 91.75 187 SER A N 1
ATOM 1557 C CA . SER A 1 187 ? -14.861 7.985 8.846 1.00 91.75 187 SER A CA 1
ATOM 1558 C C . SER A 1 187 ? -14.810 6.875 9.894 1.00 91.75 187 SER A C 1
ATOM 1560 O O . SER A 1 187 ? -15.802 6.177 10.079 1.00 91.75 187 SER A O 1
ATOM 1562 N N . MET A 1 188 ? -13.704 6.763 10.636 1.00 91.50 188 MET A N 1
ATOM 1563 C CA . MET A 1 188 ? -13.562 5.798 11.730 1.00 91.50 188 MET A CA 1
ATOM 1564 C C . MET A 1 188 ? -14.596 6.031 12.834 1.00 91.50 188 MET A C 1
ATOM 1566 O O . MET A 1 188 ? -15.267 5.087 13.242 1.00 91.50 188 MET A O 1
ATOM 1570 N N . HIS A 1 189 ? -14.816 7.283 13.253 1.00 89.56 189 HIS A N 1
ATOM 1571 C CA . HIS A 1 189 ? -15.872 7.617 14.215 1.00 89.56 189 HIS A CA 1
ATOM 1572 C C . HIS A 1 189 ? -17.269 7.240 13.705 1.00 89.56 189 HIS A C 1
ATOM 1574 O O . HIS A 1 189 ? -18.074 6.690 14.458 1.00 89.56 189 HIS A O 1
ATOM 1580 N N . ALA A 1 190 ? -17.569 7.514 12.432 1.00 89.81 190 ALA A N 1
ATOM 1581 C CA . ALA A 1 190 ? -18.855 7.161 11.836 1.00 89.81 190 ALA A CA 1
ATOM 1582 C C . ALA A 1 190 ? -19.065 5.635 11.791 1.00 89.81 190 ALA A C 1
ATOM 1584 O O . ALA A 1 190 ? -20.139 5.149 12.149 1.00 89.81 190 ALA A O 1
ATOM 1585 N N . ILE A 1 191 ? -18.026 4.878 11.425 1.00 91.19 191 ILE A N 1
ATOM 1586 C CA . ILE A 1 191 ? -18.040 3.409 11.417 1.00 91.19 191 ILE A CA 1
ATOM 1587 C C . ILE A 1 191 ? -18.220 2.866 12.840 1.00 91.19 191 ILE A C 1
ATOM 1589 O O . ILE A 1 191 ? -19.073 2.010 13.053 1.00 91.19 191 ILE A O 1
ATOM 1593 N N . ALA A 1 192 ? -17.494 3.392 13.831 1.00 89.69 192 ALA A N 1
ATOM 1594 C CA . ALA A 1 192 ? -17.626 2.983 15.231 1.00 89.69 192 ALA A CA 1
ATOM 1595 C C . ALA A 1 192 ? -19.053 3.200 15.761 1.00 89.69 192 ALA A C 1
ATOM 1597 O O . ALA A 1 192 ? -19.632 2.327 16.414 1.00 89.69 192 ALA A O 1
ATOM 1598 N N . GLN A 1 193 ? -19.661 4.346 15.434 1.00 87.69 193 GLN A N 1
ATOM 1599 C CA . GLN A 1 193 ? -21.055 4.624 15.775 1.00 87.69 193 GLN A CA 1
ATOM 1600 C C . GLN A 1 193 ? -22.022 3.659 15.084 1.00 87.69 193 GLN A C 1
ATOM 1602 O O . GLN A 1 193 ? -22.979 3.207 15.717 1.00 87.69 193 GLN A O 1
ATOM 1607 N N . GLN A 1 194 ? -21.780 3.324 13.815 1.00 88.69 194 GLN A N 1
ATOM 1608 C CA . GLN A 1 194 ? -22.621 2.382 13.083 1.00 88.69 194 GLN A CA 1
ATOM 1609 C C . GLN A 1 194 ? -22.490 0.954 13.620 1.00 88.69 194 GLN A C 1
ATOM 1611 O O . GLN A 1 194 ? -23.512 0.301 13.809 1.00 88.69 194 GLN A O 1
ATOM 1616 N N . LEU A 1 195 ? -21.280 0.493 13.951 1.00 89.44 195 LEU A N 1
ATOM 1617 C CA . LEU A 1 195 ? -21.054 -0.802 14.604 1.00 89.44 195 LEU A CA 1
ATOM 1618 C C . LEU A 1 195 ? -21.803 -0.888 15.933 1.00 89.44 195 LEU A C 1
ATOM 1620 O O . LEU A 1 195 ? -22.486 -1.872 16.199 1.00 89.44 195 LEU A O 1
ATOM 1624 N N . LYS A 1 196 ? -21.760 0.178 16.740 1.00 87.31 196 LYS A N 1
ATOM 1625 C CA . LYS A 1 196 ? -22.538 0.257 17.980 1.00 87.31 196 LYS A CA 1
ATOM 1626 C C . LYS A 1 196 ? -24.042 0.151 17.718 1.00 87.31 196 LYS A C 1
ATOM 1628 O O . LYS A 1 196 ? -24.729 -0.584 18.423 1.00 87.31 196 LYS A O 1
ATOM 1633 N N . ARG A 1 197 ? -24.573 0.897 16.744 1.00 86.62 197 ARG A N 1
ATOM 1634 C CA . ARG A 1 197 ? -26.007 0.866 16.398 1.00 86.62 197 ARG A CA 1
ATOM 1635 C C . ARG A 1 197 ? -26.432 -0.511 15.892 1.00 86.62 197 ARG A C 1
ATOM 1637 O O . ARG A 1 197 ? -27.458 -1.015 16.335 1.00 86.62 197 ARG A O 1
ATOM 1644 N N . SER A 1 198 ? -25.623 -1.107 15.021 1.00 88.00 198 SER A N 1
ATOM 1645 C CA . SER A 1 198 ? -25.816 -2.454 14.486 1.00 88.00 198 SER A CA 1
ATOM 1646 C C . SER A 1 198 ? -25.834 -3.489 15.612 1.00 88.00 198 SER A C 1
ATOM 1648 O O . SER A 1 198 ? -26.813 -4.213 15.759 1.00 88.00 198 SER A O 1
ATOM 1650 N N . ALA A 1 199 ? -24.830 -3.478 16.494 1.00 87.06 199 ALA A N 1
ATOM 1651 C CA . ALA A 1 199 ? -24.760 -4.381 17.639 1.00 87.06 199 ALA A CA 1
ATOM 1652 C C . ALA A 1 199 ? -25.961 -4.226 18.581 1.00 87.06 199 ALA A C 1
ATOM 1654 O O . ALA A 1 199 ? -26.578 -5.213 18.953 1.00 87.06 199 ALA A O 1
ATOM 1655 N N . LEU A 1 200 ? -26.358 -2.995 18.922 1.00 84.94 200 LEU A N 1
ATOM 1656 C CA . LEU A 1 200 ? -27.520 -2.753 19.788 1.00 84.94 200 LEU A CA 1
ATOM 1657 C C . LEU A 1 200 ? -28.845 -3.270 19.206 1.00 84.94 200 LEU A C 1
ATOM 1659 O O . LEU A 1 200 ? -29.777 -3.499 19.978 1.00 84.94 200 LEU A O 1
ATOM 1663 N N . PHE A 1 201 ? -28.937 -3.416 17.882 1.00 84.38 201 PHE A N 1
ATOM 1664 C CA . PHE A 1 201 ? -30.145 -3.852 17.190 1.00 84.38 201 PHE A CA 1
ATOM 1665 C C . PHE A 1 201 ? -30.141 -5.354 16.865 1.00 84.38 201 PHE A C 1
ATOM 1667 O O . PHE A 1 201 ? -31.157 -6.018 17.068 1.00 84.38 201 PHE A O 1
ATOM 1674 N N . TYR A 1 202 ? -29.016 -5.893 16.384 1.00 83.62 202 TYR A N 1
ATOM 1675 C CA . TYR A 1 202 ? -28.912 -7.265 15.874 1.00 83.62 202 TYR A CA 1
ATOM 1676 C C . TYR A 1 202 ? -28.246 -8.253 16.846 1.00 83.62 202 TYR A C 1
ATOM 1678 O O . TYR A 1 202 ? -28.601 -9.432 16.817 1.00 83.62 202 TYR A O 1
ATOM 1686 N N . ASP A 1 203 ? -27.323 -7.812 17.713 1.00 77.00 203 ASP A N 1
ATOM 1687 C CA . ASP A 1 203 ? -26.491 -8.708 18.532 1.00 77.00 203 ASP A CA 1
ATOM 1688 C C . ASP A 1 203 ? -26.595 -8.438 20.043 1.00 77.00 203 ASP A C 1
ATOM 1690 O O . ASP A 1 203 ? -26.093 -7.452 20.585 1.00 77.00 203 ASP A O 1
ATOM 1694 N N . ASN A 1 204 ? -27.201 -9.380 20.766 1.00 72.25 204 ASN A N 1
ATOM 1695 C CA . ASN A 1 204 ? -27.404 -9.263 22.208 1.00 72.25 204 ASN A CA 1
ATOM 1696 C C . ASN A 1 204 ? -26.101 -9.303 23.029 1.00 72.25 204 ASN A C 1
ATOM 1698 O O . ASN A 1 204 ? -26.062 -8.707 24.110 1.00 72.25 204 ASN A O 1
ATOM 1702 N N . GLU A 1 205 ? -25.054 -9.989 22.562 1.00 80.75 205 GLU A N 1
ATOM 1703 C CA . GLU A 1 205 ? -23.791 -10.112 23.299 1.00 80.75 205 GLU A CA 1
ATOM 1704 C C . GLU A 1 205 ? -22.977 -8.821 23.185 1.00 80.75 205 GLU A C 1
ATOM 1706 O O . GLU A 1 205 ? -22.628 -8.209 24.203 1.00 80.75 205 GLU A O 1
ATOM 1711 N N . PHE A 1 206 ? -22.764 -8.331 21.962 1.00 80.62 206 PHE A N 1
ATOM 1712 C CA . PHE A 1 206 ? -22.068 -7.061 21.743 1.00 80.62 206 PHE A CA 1
ATOM 1713 C C . PHE A 1 206 ? -22.859 -5.862 22.271 1.00 80.62 206 PHE A C 1
ATOM 1715 O O . PHE A 1 206 ? -22.262 -4.909 22.778 1.00 80.62 206 PHE A O 1
ATOM 1722 N N . ALA A 1 207 ? -24.196 -5.906 22.253 1.00 79.44 207 ALA A N 1
ATOM 1723 C CA . ALA A 1 207 ? -25.022 -4.882 22.888 1.00 79.44 207 ALA A CA 1
ATOM 1724 C C . ALA A 1 207 ? -24.707 -4.723 24.384 1.00 79.44 207 ALA A C 1
ATOM 1726 O O . ALA A 1 207 ? -24.667 -3.599 24.892 1.00 79.44 207 ALA A O 1
ATOM 1727 N N . TYR A 1 208 ? -24.470 -5.828 25.099 1.00 81.75 208 TYR A N 1
ATOM 1728 C CA . TYR A 1 208 ? -24.060 -5.775 26.501 1.00 81.75 208 TYR A CA 1
ATOM 1729 C C . TYR A 1 208 ? -22.662 -5.165 26.646 1.00 81.75 208 TYR A C 1
ATOM 1731 O O . TYR A 1 208 ? -22.479 -4.251 27.452 1.00 81.75 208 TYR A O 1
ATOM 1739 N N . GLN A 1 209 ? -21.699 -5.608 25.834 1.00 82.75 209 GLN A N 1
ATOM 1740 C CA . GLN A 1 209 ? -20.328 -5.091 25.874 1.00 82.75 209 GLN A CA 1
ATOM 1741 C C . GLN A 1 209 ? -20.279 -3.577 25.624 1.00 82.75 209 GLN A C 1
ATOM 1743 O O . GLN A 1 209 ? -19.671 -2.844 26.402 1.00 82.75 209 GLN A O 1
ATOM 1748 N N . TYR A 1 210 ? -21.004 -3.075 24.620 1.00 81.69 210 TYR A N 1
ATOM 1749 C CA . TYR A 1 210 ? -21.079 -1.640 24.336 1.00 81.69 210 TYR A CA 1
ATOM 1750 C C . TYR A 1 210 ? -21.711 -0.822 25.464 1.00 81.69 210 TYR A C 1
ATOM 1752 O O . TYR A 1 210 ? -21.302 0.317 25.689 1.00 81.69 210 TYR A O 1
ATOM 1760 N N . ARG A 1 211 ? -22.698 -1.372 26.183 1.00 79.06 211 ARG A N 1
ATOM 1761 C CA . ARG A 1 211 ? -23.302 -0.699 27.349 1.00 79.06 211 ARG A CA 1
ATOM 1762 C C . ARG A 1 211 ? -22.328 -0.588 28.521 1.00 79.06 211 ARG A C 1
ATOM 1764 O O . ARG A 1 211 ? -22.418 0.367 29.284 1.00 79.06 211 ARG A O 1
ATOM 1771 N N . MET A 1 212 ? -21.421 -1.552 28.652 1.00 80.62 212 MET A N 1
ATOM 1772 C CA . MET A 1 212 ? -20.409 -1.598 29.711 1.00 80.62 212 MET A CA 1
ATOM 1773 C C . MET A 1 212 ? -19.103 -0.883 29.330 1.00 80.62 212 MET A C 1
ATOM 1775 O O . MET A 1 212 ? -18.241 -0.696 30.187 1.00 80.62 212 MET A O 1
ATOM 1779 N N . HIS A 1 213 ? -18.943 -0.482 28.067 1.00 79.19 213 HIS A N 1
ATOM 1780 C CA . HIS A 1 213 ? -17.705 0.093 27.558 1.00 79.19 213 HIS A CA 1
ATOM 1781 C C . HIS A 1 213 ? -17.444 1.504 28.128 1.00 79.19 213 HIS A C 1
ATOM 1783 O O . HIS A 1 213 ? -18.314 2.380 28.031 1.00 79.19 213 HIS A O 1
ATOM 1789 N N . PRO A 1 214 ? -16.241 1.785 28.666 1.00 70.56 214 PRO A N 1
ATOM 1790 C CA . PRO A 1 214 ? -15.951 3.026 29.390 1.00 70.56 214 PRO A CA 1
ATOM 1791 C C . PRO A 1 214 ? -16.094 4.296 28.542 1.00 70.56 214 PRO A C 1
ATOM 1793 O O . PRO A 1 214 ? -16.523 5.319 29.076 1.00 70.56 214 PRO A O 1
ATOM 1796 N N . GLY A 1 215 ? -15.794 4.236 27.239 1.00 71.44 215 GLY A N 1
ATOM 1797 C CA . GLY A 1 215 ? -15.953 5.376 26.323 1.00 71.44 215 GLY A CA 1
ATOM 1798 C C . GLY A 1 215 ? -17.401 5.682 25.912 1.00 71.44 215 GLY A C 1
ATOM 1799 O O . GLY A 1 215 ? -17.671 6.733 25.341 1.00 71.44 215 GLY A O 1
ATOM 1800 N N . TRP A 1 216 ? -18.358 4.801 26.232 1.00 70.56 216 TRP A N 1
ATOM 1801 C CA . TRP A 1 216 ? -19.783 4.998 25.933 1.00 70.56 216 TRP A CA 1
ATOM 1802 C C . TRP A 1 216 ? -20.640 5.250 27.181 1.00 70.56 216 TRP A C 1
ATOM 1804 O O . TRP A 1 216 ? -21.849 5.464 27.054 1.00 70.56 216 TRP A O 1
ATOM 1814 N N . ASN A 1 217 ? -20.031 5.250 28.372 1.00 66.88 217 ASN A N 1
ATOM 1815 C CA . ASN A 1 217 ? -20.723 5.491 29.631 1.00 66.88 217 ASN A CA 1
ATOM 1816 C C . ASN A 1 217 ? -21.072 6.992 29.771 1.00 66.88 217 ASN A C 1
ATOM 1818 O O . ASN A 1 217 ? -20.165 7.828 29.713 1.00 66.88 217 ASN A O 1
ATOM 1822 N N . PRO A 1 218 ? -22.351 7.370 29.971 1.00 59.69 218 PRO A N 1
ATOM 1823 C CA . PRO A 1 218 ? -22.770 8.772 30.085 1.00 59.69 218 PRO A CA 1
ATOM 1824 C C . PRO A 1 218 ? -22.075 9.555 31.209 1.00 59.69 218 PRO A C 1
ATOM 1826 O O . PRO A 1 218 ? -21.986 10.778 31.116 1.00 59.69 218 PRO A O 1
ATOM 1829 N N . GLU A 1 219 ? -21.557 8.878 32.238 1.00 56.59 219 GLU A N 1
ATOM 1830 C CA . GLU A 1 219 ? -20.831 9.509 33.351 1.00 56.59 219 GLU A CA 1
ATOM 1831 C C . GLU A 1 219 ? -19.397 9.942 32.985 1.00 56.59 219 GLU A C 1
ATOM 1833 O O . GLU A 1 219 ? -18.845 10.829 33.630 1.00 56.59 219 GLU A O 1
ATOM 1838 N N . ASN A 1 220 ? -18.817 9.380 31.916 1.00 52.03 220 ASN A N 1
ATOM 1839 C CA . ASN A 1 220 ? -17.464 9.682 31.428 1.00 52.03 220 ASN A CA 1
ATOM 1840 C C . ASN A 1 220 ? -17.429 10.760 30.329 1.00 52.03 220 ASN A C 1
ATOM 1842 O O . ASN A 1 220 ? -16.384 10.959 29.708 1.00 52.03 220 ASN A O 1
ATOM 1846 N N . LYS A 1 221 ? -18.538 11.476 30.073 1.00 51.09 221 LYS A N 1
ATOM 1847 C CA . LYS A 1 221 ? -18.581 12.612 29.131 1.00 51.09 221 LYS A CA 1
ATOM 1848 C C . LYS A 1 221 ? -17.760 13.797 29.670 1.00 51.09 221 LYS A C 1
ATOM 1850 O O . LYS A 1 221 ? -18.305 14.811 30.104 1.00 51.09 221 LYS A O 1
ATOM 1855 N N . TYR A 1 222 ? -16.437 13.699 29.600 1.00 41.97 222 TYR A N 1
ATOM 1856 C CA . TYR A 1 222 ? -15.584 14.873 29.516 1.00 41.97 222 TYR A CA 1
ATOM 1857 C C . TYR A 1 222 ? -15.836 15.536 28.151 1.00 41.97 222 TYR A C 1
ATOM 1859 O O . TYR A 1 222 ? -15.455 15.036 27.101 1.00 41.97 222 TYR A O 1
ATOM 1867 N N . ASP A 1 223 ? -16.567 16.646 28.203 1.00 41.84 223 ASP A N 1
ATOM 1868 C CA . ASP A 1 223 ? -16.430 17.815 27.327 1.00 41.84 223 ASP A CA 1
ATOM 1869 C C . ASP A 1 223 ? -16.664 17.686 25.809 1.00 41.84 223 ASP A C 1
ATOM 1871 O O . ASP A 1 223 ? -16.200 18.520 25.036 1.00 41.84 223 ASP A O 1
ATOM 1875 N N . TYR A 1 224 ? -17.497 16.744 25.363 1.00 40.34 224 TYR A N 1
ATOM 1876 C CA . TYR A 1 224 ? -18.219 16.917 24.098 1.00 40.34 224 TYR A CA 1
ATOM 1877 C C . TYR A 1 224 ? -19.677 17.254 24.395 1.00 40.34 224 TYR A C 1
ATOM 1879 O O . TYR A 1 224 ? -20.521 16.378 24.604 1.00 40.34 224 TYR A O 1
ATOM 1887 N N . LYS A 1 225 ? -19.988 18.557 24.393 1.00 36.12 225 LYS A N 1
ATOM 1888 C CA . LYS A 1 225 ? -21.357 19.039 24.188 1.00 36.12 225 LYS A CA 1
ATOM 1889 C C . LYS A 1 225 ? -21.805 18.609 22.792 1.00 36.12 225 LYS A C 1
ATOM 1891 O O . LYS A 1 225 ? -21.714 19.365 21.833 1.00 36.12 225 LYS A O 1
ATOM 1896 N N . VAL A 1 226 ? -22.295 17.381 22.679 1.00 43.28 226 VAL A N 1
ATOM 1897 C CA . VAL A 1 226 ? -23.207 17.022 21.600 1.00 43.28 226 VAL A CA 1
ATOM 1898 C C . VAL A 1 226 ? -24.457 17.858 21.859 1.00 43.28 226 VAL A C 1
ATOM 1900 O O . VAL A 1 226 ? -25.219 17.560 22.773 1.00 43.28 226 VAL A O 1
ATOM 1903 N N . GLU A 1 227 ? -24.637 18.941 21.102 1.00 35.81 227 GLU A N 1
ATOM 1904 C CA . GLU A 1 227 ? -25.767 19.888 21.165 1.00 35.81 227 GLU A CA 1
ATOM 1905 C C . GLU A 1 227 ? -27.151 19.257 20.898 1.00 35.81 227 GLU A C 1
ATOM 1907 O O . GLU A 1 227 ? -28.120 19.961 20.652 1.00 35.81 227 GLU A O 1
ATOM 1912 N N . ASN A 1 228 ? -27.291 17.935 20.987 1.00 36.97 228 ASN A N 1
ATOM 1913 C CA . ASN A 1 228 ? -28.523 17.212 20.705 1.00 36.97 228 ASN A CA 1
ATOM 1914 C C . ASN A 1 228 ? -28.784 16.093 21.729 1.00 36.97 228 ASN A C 1
ATOM 1916 O O . ASN A 1 228 ? -29.087 14.961 21.358 1.00 36.97 228 ASN A O 1
ATOM 1920 N N . ASP A 1 229 ? -28.706 16.393 23.028 1.00 38.31 229 ASP A N 1
ATOM 1921 C CA . ASP A 1 229 ? -29.227 15.482 24.067 1.00 38.31 229 ASP A CA 1
ATOM 1922 C C . ASP A 1 229 ? -30.767 15.315 23.980 1.00 38.31 229 ASP A C 1
ATOM 1924 O O . ASP A 1 229 ? -31.323 14.380 24.556 1.00 38.31 229 ASP A O 1
ATOM 1928 N N . ASP A 1 230 ? -31.461 16.141 23.185 1.00 35.09 230 ASP A N 1
ATOM 1929 C CA . ASP A 1 230 ? -32.883 15.959 22.854 1.00 35.09 230 ASP A CA 1
ATOM 1930 C C . ASP A 1 230 ? -33.142 14.849 21.808 1.00 35.09 230 ASP A C 1
ATOM 1932 O O . ASP A 1 230 ? -34.274 14.377 21.694 1.00 35.09 230 ASP A O 1
ATOM 1936 N N . LEU A 1 231 ? -32.114 14.350 21.101 1.00 42.06 231 LEU A N 1
ATOM 1937 C CA . LEU A 1 231 ? -32.243 13.204 20.180 1.00 42.06 231 LEU A CA 1
ATOM 1938 C C . LEU A 1 231 ? -32.136 11.840 20.881 1.00 42.06 231 LEU A C 1
ATOM 1940 O O . LEU A 1 231 ? -32.503 10.825 20.298 1.00 42.06 231 LEU A O 1
ATOM 1944 N N . LEU A 1 232 ? -31.702 11.788 22.145 1.00 44.16 232 LEU A N 1
ATOM 1945 C CA . LEU A 1 232 ? -31.637 10.534 22.913 1.00 44.16 232 LEU A CA 1
ATOM 1946 C C . LEU A 1 232 ? -33.010 10.052 23.416 1.00 44.16 232 LEU A C 1
ATOM 1948 O O . LEU A 1 232 ? -33.111 8.960 23.969 1.00 44.16 232 LEU A O 1
ATOM 1952 N N . LYS A 1 233 ? -34.073 10.850 23.240 1.00 37.34 233 LYS A N 1
ATOM 1953 C CA . LYS A 1 233 ? -35.448 10.518 23.662 1.00 37.34 233 LYS A CA 1
ATOM 1954 C C . LYS A 1 233 ? -36.385 10.114 22.529 1.00 37.34 233 LYS A C 1
ATOM 1956 O O . LYS A 1 233 ? -37.552 9.828 22.791 1.00 37.34 233 LYS A O 1
ATOM 1961 N N . GLN A 1 234 ? -35.904 10.060 21.294 1.00 36.53 234 GLN A N 1
ATOM 1962 C CA . GLN A 1 234 ? -36.643 9.439 20.205 1.00 36.53 234 GLN A CA 1
ATOM 1963 C C . GLN A 1 234 ? -35.916 8.151 19.837 1.00 36.53 234 GLN A C 1
ATOM 1965 O O . GLN A 1 234 ? -34.960 8.163 19.070 1.00 36.53 234 GLN A O 1
ATOM 1970 N N . GLU A 1 235 ? -36.375 7.033 20.405 1.00 46.50 235 GLU A N 1
ATOM 1971 C CA . GLU A 1 235 ? -36.188 5.710 19.805 1.00 46.50 235 GLU A CA 1
ATOM 1972 C C . GLU A 1 235 ? -36.890 5.730 18.442 1.00 46.50 235 GLU A C 1
ATOM 1974 O O . GLU A 1 235 ? -38.034 5.302 18.285 1.00 46.50 235 GLU A O 1
ATOM 1979 N N . ILE A 1 236 ? -36.238 6.333 17.452 1.00 42.31 236 ILE A N 1
ATOM 1980 C CA . ILE A 1 236 ? -36.631 6.172 16.068 1.00 42.31 236 ILE A CA 1
ATOM 1981 C C . ILE A 1 236 ? -36.233 4.739 15.736 1.00 42.31 236 ILE A C 1
ATOM 1983 O O . ILE A 1 236 ? -35.051 4.406 15.664 1.00 42.31 236 ILE A O 1
ATOM 1987 N N . VAL A 1 237 ? -37.241 3.878 15.607 1.00 51.31 237 VAL A N 1
ATOM 1988 C CA . VAL A 1 237 ? -37.119 2.540 15.025 1.00 51.31 237 VAL A CA 1
ATOM 1989 C C . VAL A 1 237 ? -36.841 2.731 13.531 1.00 51.31 237 VAL A C 1
ATOM 1991 O O . VAL A 1 237 ? -37.723 2.589 12.691 1.00 51.31 237 VAL A O 1
ATOM 1994 N N . GLU A 1 238 ? -35.631 3.178 13.212 1.00 59.66 238 GLU A N 1
ATOM 1995 C CA . GLU A 1 238 ? -35.083 3.170 11.863 1.00 59.66 238 GLU A CA 1
ATOM 1996 C C . GLU A 1 238 ? -34.436 1.803 11.633 1.00 59.66 238 GLU A C 1
ATOM 1998 O O . GLU A 1 238 ? -33.720 1.289 12.492 1.00 59.66 238 GLU A O 1
ATOM 2003 N N . GLU A 1 239 ? -34.723 1.191 10.486 1.00 67.56 239 GLU A N 1
ATOM 2004 C CA . GLU A 1 239 ? -34.060 -0.031 10.041 1.00 67.56 239 GLU A CA 1
ATOM 2005 C C . GLU A 1 239 ? -32.562 0.269 9.878 1.00 67.56 239 GLU A C 1
ATOM 2007 O O . GLU A 1 239 ? -32.147 0.998 8.976 1.00 67.56 239 GLU A O 1
ATOM 2012 N N . VAL A 1 240 ? -31.747 -0.220 10.817 1.00 75.81 240 VAL A N 1
ATOM 2013 C CA . VAL A 1 240 ? -30.303 0.031 10.830 1.00 75.81 240 VAL A CA 1
ATOM 2014 C C . VAL A 1 240 ? -29.646 -0.918 9.835 1.00 75.81 240 VAL A C 1
ATOM 2016 O O . VAL A 1 240 ? -29.794 -2.130 9.956 1.00 75.81 240 VAL A O 1
ATOM 2019 N N . ALA A 1 241 ? -28.890 -0.395 8.869 1.00 82.19 241 ALA A N 1
ATOM 2020 C CA . ALA A 1 241 ? -28.077 -1.235 7.990 1.00 82.19 241 ALA A CA 1
ATOM 2021 C C . ALA A 1 241 ? -27.062 -2.044 8.819 1.00 82.19 241 ALA A C 1
ATOM 2023 O O . ALA A 1 241 ? -26.309 -1.466 9.610 1.00 82.19 241 ALA A O 1
ATOM 2024 N N . GLN A 1 242 ? -27.065 -3.366 8.652 1.00 86.75 242 GLN A N 1
ATOM 2025 C CA . GLN A 1 242 ? -26.207 -4.260 9.419 1.00 86.75 242 GLN A CA 1
ATOM 2026 C C . GLN A 1 242 ? -24.735 -4.046 9.052 1.00 86.75 242 GLN A C 1
ATOM 2028 O O . GLN A 1 242 ? -24.358 -4.032 7.882 1.00 86.75 242 GLN A O 1
ATOM 2033 N N . LEU A 1 243 ? -23.917 -3.875 10.085 1.00 89.75 243 LEU A N 1
ATOM 2034 C CA . LEU A 1 243 ? -22.467 -3.803 10.001 1.00 89.75 243 LEU A CA 1
ATOM 2035 C C . LEU A 1 243 ? -21.891 -4.617 11.159 1.00 89.75 243 LEU A C 1
ATOM 2037 O O . LEU A 1 243 ? -22.185 -4.317 12.319 1.00 89.75 243 LEU A O 1
ATOM 2041 N N . ASN A 1 244 ? -21.101 -5.638 10.845 1.00 89.75 244 ASN A N 1
ATOM 2042 C CA . ASN A 1 244 ? -20.617 -6.604 11.832 1.00 89.75 244 ASN A CA 1
ATOM 2043 C C . ASN A 1 244 ? -19.163 -6.346 12.227 1.00 89.75 244 ASN A C 1
ATOM 2045 O O . ASN A 1 244 ? -18.787 -6.541 13.380 1.00 89.75 244 ASN A O 1
ATOM 2049 N N . ARG A 1 245 ? -18.327 -5.930 11.269 1.00 92.12 245 ARG A N 1
ATOM 2050 C CA . ARG A 1 245 ? -16.878 -5.863 11.464 1.00 92.12 245 ARG A CA 1
ATOM 2051 C C . ARG A 1 245 ? -16.227 -4.759 10.636 1.00 92.12 245 ARG A C 1
ATOM 2053 O O . ARG A 1 245 ? -16.690 -4.422 9.546 1.00 92.12 245 ARG A O 1
ATOM 2060 N N . LEU A 1 246 ? -15.140 -4.219 11.180 1.00 94.38 246 LEU A N 1
ATOM 2061 C CA . LEU A 1 246 ? -14.155 -3.405 10.483 1.00 94.38 246 LEU A CA 1
ATOM 2062 C C . LEU A 1 246 ? -12.913 -4.261 10.199 1.00 94.38 246 LEU A C 1
ATOM 2064 O O . LEU A 1 246 ? -12.247 -4.709 11.131 1.00 94.38 246 LEU A O 1
ATOM 2068 N N . ASN A 1 247 ? -12.592 -4.453 8.925 1.00 95.19 247 ASN A N 1
ATOM 2069 C CA . ASN A 1 247 ? -11.361 -5.090 8.476 1.00 95.19 247 ASN A CA 1
ATOM 2070 C C . ASN A 1 247 ? -10.343 -4.011 8.096 1.00 95.19 247 ASN A C 1
ATOM 2072 O O . ASN A 1 247 ? -10.640 -3.113 7.312 1.00 95.19 247 ASN A O 1
ATOM 2076 N N . ILE A 1 248 ? -9.136 -4.082 8.642 1.00 95.38 248 ILE A N 1
ATOM 2077 C CA . ILE A 1 248 ? -8.027 -3.184 8.326 1.00 95.38 248 ILE A CA 1
ATOM 2078 C C . ILE A 1 248 ? -6.939 -4.021 7.666 1.00 95.38 248 ILE A C 1
ATOM 2080 O O . ILE A 1 248 ? -6.282 -4.828 8.318 1.00 95.38 248 ILE A O 1
ATOM 2084 N N . HIS A 1 249 ? -6.746 -3.813 6.370 1.00 96.06 249 HIS A N 1
ATOM 2085 C CA . HIS A 1 249 ? -5.717 -4.478 5.586 1.00 96.06 249 HIS A CA 1
ATOM 2086 C C . HIS A 1 249 ? -4.532 -3.532 5.407 1.00 96.06 249 HIS A C 1
ATOM 2088 O O . HIS A 1 249 ? -4.658 -2.473 4.786 1.00 96.06 249 HIS A O 1
ATOM 2094 N N . ILE A 1 250 ? -3.378 -3.914 5.949 1.00 94.94 250 ILE A N 1
ATOM 2095 C CA . ILE A 1 250 ? -2.136 -3.148 5.851 1.00 94.94 250 ILE A CA 1
ATOM 2096 C C . ILE A 1 250 ? -1.231 -3.847 4.842 1.00 94.94 250 ILE A C 1
ATOM 2098 O O . ILE A 1 250 ? -0.774 -4.964 5.066 1.00 94.94 250 ILE A O 1
ATOM 2102 N N . LEU A 1 251 ? -0.990 -3.189 3.713 1.00 94.69 251 LEU A N 1
ATOM 2103 C CA . LEU A 1 251 ? -0.192 -3.697 2.604 1.00 94.69 251 LEU A CA 1
ATOM 2104 C C . LEU A 1 251 ? 1.214 -3.094 2.686 1.00 94.69 251 LEU A C 1
ATOM 2106 O O . LEU A 1 251 ? 1.375 -1.875 2.571 1.00 94.69 251 LEU A O 1
ATOM 2110 N N . ILE A 1 252 ? 2.217 -3.954 2.863 1.00 93.00 252 ILE A N 1
ATOM 2111 C CA . ILE A 1 252 ? 3.634 -3.589 2.998 1.00 93.00 252 ILE A CA 1
ATOM 2112 C C . ILE A 1 252 ? 4.520 -4.464 2.104 1.00 93.00 252 ILE A C 1
ATOM 2114 O O . ILE A 1 252 ? 4.112 -5.517 1.611 1.00 93.00 252 ILE A O 1
ATOM 2118 N N . ALA A 1 253 ? 5.746 -4.009 1.850 1.00 90.06 253 ALA A N 1
ATOM 2119 C CA . ALA A 1 253 ? 6.684 -4.707 0.976 1.00 90.06 253 ALA A CA 1
ATOM 2120 C C . ALA A 1 253 ? 7.162 -6.046 1.572 1.00 90.06 253 ALA A C 1
ATOM 2122 O O . ALA A 1 253 ? 7.545 -6.111 2.740 1.00 90.06 253 ALA A O 1
ATOM 2123 N N . GLU A 1 254 ? 7.264 -7.089 0.738 1.00 89.75 254 GLU A N 1
ATOM 2124 C CA . GLU A 1 254 ? 7.744 -8.432 1.126 1.00 89.75 254 GLU A CA 1
ATOM 2125 C C . GLU A 1 254 ? 9.115 -8.427 1.823 1.00 89.75 254 GLU A C 1
ATOM 2127 O O . GLU A 1 254 ? 9.378 -9.243 2.700 1.00 89.75 254 GLU A O 1
ATOM 2132 N N . SER A 1 255 ? 9.987 -7.468 1.506 1.00 85.31 255 SER A N 1
ATOM 2133 C CA . SER A 1 255 ? 11.301 -7.355 2.158 1.00 85.31 255 SER A CA 1
ATOM 2134 C C . SER A 1 255 ? 11.240 -7.197 3.687 1.00 85.31 255 SER A C 1
ATOM 2136 O O . SER A 1 255 ? 12.245 -7.428 4.349 1.00 85.31 255 SER A O 1
ATOM 2138 N N . LEU A 1 256 ? 10.091 -6.792 4.240 1.00 86.50 256 LEU A N 1
ATOM 2139 C CA . LEU A 1 256 ? 9.901 -6.548 5.672 1.00 86.50 256 LEU A CA 1
ATOM 2140 C C . LEU A 1 256 ? 9.345 -7.760 6.429 1.00 86.50 256 LEU A C 1
ATOM 2142 O O . LEU A 1 256 ? 9.275 -7.707 7.650 1.00 86.50 256 LEU A O 1
ATOM 2146 N N . VAL A 1 257 ? 9.010 -8.866 5.748 1.00 87.12 257 VAL A N 1
ATOM 2147 C CA . VAL A 1 257 ? 8.412 -10.078 6.360 1.00 87.12 257 VAL A CA 1
ATOM 2148 C C . VAL A 1 257 ? 9.201 -10.593 7.567 1.00 87.12 257 VAL A C 1
ATOM 2150 O O . VAL A 1 257 ? 8.632 -11.171 8.486 1.00 87.12 257 VAL A O 1
ATOM 2153 N N . HIS A 1 258 ? 10.526 -10.443 7.558 1.00 84.75 258 HIS A N 1
ATOM 2154 C CA . HIS A 1 258 ? 11.391 -10.984 8.608 1.00 84.75 258 HIS A CA 1
ATOM 2155 C C . HIS A 1 258 ? 11.741 -9.993 9.715 1.00 84.75 258 HIS A C 1
ATOM 2157 O O . HIS A 1 258 ? 12.201 -10.425 10.770 1.00 84.75 258 HIS A O 1
ATOM 2163 N N . SER A 1 259 ? 11.593 -8.693 9.466 1.00 83.62 259 SER A N 1
ATOM 2164 C CA . SER A 1 259 ? 11.992 -7.646 10.409 1.00 83.62 259 SER A CA 1
ATOM 2165 C C . SER A 1 259 ? 10.791 -7.026 11.122 1.00 83.62 259 SER A C 1
ATOM 2167 O O . SER A 1 259 ? 10.904 -6.609 12.273 1.00 83.62 259 SER A O 1
ATOM 2169 N N . TRP A 1 260 ? 9.627 -7.043 10.474 1.00 86.75 260 TRP A N 1
ATOM 2170 C CA . TRP A 1 260 ? 8.400 -6.477 10.998 1.00 86.75 260 TRP A CA 1
ATOM 2171 C C . TRP A 1 260 ? 7.722 -7.407 12.011 1.00 86.75 260 TRP A C 1
ATOM 2173 O O . TRP A 1 260 ? 7.336 -8.532 11.695 1.00 86.75 260 TRP A O 1
ATOM 2183 N N . ASP A 1 261 ? 7.549 -6.921 13.240 1.00 86.62 261 ASP A N 1
ATOM 2184 C CA . ASP A 1 261 ? 6.796 -7.613 14.286 1.00 86.62 261 ASP A CA 1
ATOM 2185 C C . ASP A 1 261 ? 5.297 -7.293 14.178 1.00 86.62 261 ASP A C 1
ATOM 2187 O O . ASP A 1 261 ? 4.784 -6.345 14.786 1.00 86.62 261 ASP A O 1
ATOM 2191 N N . ASP A 1 262 ? 4.592 -8.100 13.379 1.00 86.94 262 ASP A N 1
ATOM 2192 C CA . ASP A 1 262 ? 3.149 -7.961 13.156 1.00 86.94 262 ASP A CA 1
ATOM 2193 C C . ASP A 1 262 ? 2.350 -8.033 14.461 1.00 86.94 262 ASP A C 1
ATOM 2195 O O . ASP A 1 262 ? 1.395 -7.283 14.648 1.00 86.94 262 ASP A O 1
ATOM 2199 N N . GLN A 1 263 ? 2.722 -8.932 15.377 1.00 87.56 263 GLN A N 1
ATOM 2200 C CA . GLN A 1 263 ? 1.922 -9.223 16.568 1.00 87.56 263 GLN A CA 1
ATOM 2201 C C . GLN A 1 263 ? 1.958 -8.064 17.556 1.00 87.56 263 GLN A C 1
ATOM 2203 O O . GLN A 1 263 ? 0.918 -7.650 18.077 1.00 87.56 263 GLN A O 1
ATOM 2208 N N . VAL A 1 264 ? 3.156 -7.535 17.806 1.00 88.19 264 VAL A N 1
ATOM 2209 C CA . VAL A 1 264 ? 3.342 -6.408 18.720 1.00 88.19 264 VAL A CA 1
ATOM 2210 C C . VAL A 1 264 ? 2.656 -5.165 18.162 1.00 88.19 264 VAL A C 1
ATOM 2212 O O . VAL A 1 264 ? 1.910 -4.495 18.882 1.00 88.19 264 VAL A O 1
ATOM 2215 N N . TYR A 1 265 ? 2.845 -4.879 16.873 1.00 89.25 265 TYR A N 1
ATOM 2216 C CA . TYR A 1 265 ? 2.252 -3.692 16.273 1.00 89.25 265 TYR A CA 1
ATOM 2217 C C . TYR A 1 265 ? 0.727 -3.800 16.130 1.00 89.25 265 TYR A C 1
ATOM 2219 O O . TYR A 1 265 ? 0.016 -2.829 16.389 1.00 89.25 265 TYR A O 1
ATOM 2227 N N . GLN A 1 266 ? 0.194 -4.985 15.820 1.00 91.00 266 GLN A N 1
ATOM 2228 C CA . GLN A 1 266 ? -1.248 -5.236 15.818 1.00 91.00 266 GLN A CA 1
ATOM 2229 C C . GLN A 1 266 ? -1.877 -4.961 17.188 1.00 91.00 266 GLN A C 1
ATOM 2231 O O . GLN A 1 266 ? -2.921 -4.312 17.263 1.00 91.00 266 GLN A O 1
ATOM 2236 N N . ALA A 1 267 ? -1.252 -5.432 18.271 1.00 90.00 267 ALA A N 1
ATOM 2237 C CA . ALA A 1 267 ? -1.750 -5.199 19.624 1.00 90.00 267 ALA A CA 1
ATOM 2238 C C . ALA A 1 267 ? -1.765 -3.701 19.973 1.00 90.00 267 ALA A C 1
ATOM 2240 O O . ALA A 1 267 ? -2.757 -3.205 20.510 1.00 90.00 267 ALA A O 1
ATOM 2241 N N . GLN A 1 268 ? -0.706 -2.971 19.604 1.00 90.81 268 GLN A N 1
ATOM 2242 C CA . GLN A 1 268 ? -0.643 -1.520 19.781 1.00 90.81 268 GLN A CA 1
ATOM 2243 C C . GLN A 1 268 ? -1.745 -0.802 18.989 1.00 90.81 268 GLN A C 1
ATOM 2245 O O . GLN A 1 268 ? -2.424 0.067 19.534 1.00 90.81 268 GLN A O 1
ATOM 2250 N N . LEU A 1 269 ? -1.945 -1.167 17.719 1.00 90.88 269 LEU A N 1
ATOM 2251 C CA . LEU A 1 269 ? -2.981 -0.570 16.877 1.00 90.88 269 LEU A CA 1
ATOM 2252 C C . LEU A 1 269 ? -4.383 -0.826 17.428 1.00 90.88 269 LEU A C 1
ATOM 2254 O O . LEU A 1 269 ? -5.193 0.095 17.463 1.00 90.88 269 LEU A O 1
ATOM 2258 N N . LEU A 1 270 ? -4.675 -2.042 17.896 1.00 92.06 270 LEU A N 1
ATOM 2259 C CA . LEU A 1 270 ? -5.965 -2.352 18.514 1.00 92.06 270 LEU A CA 1
ATOM 2260 C C . LEU A 1 270 ? -6.209 -1.500 19.763 1.00 92.06 270 LEU A C 1
ATOM 2262 O O . LEU A 1 270 ? -7.283 -0.917 19.899 1.00 92.06 270 LEU A O 1
ATOM 2266 N N . GLN A 1 271 ? -5.201 -1.365 20.628 1.00 89.88 271 GLN A N 1
ATOM 2267 C CA . GLN A 1 271 ? -5.293 -0.517 21.817 1.00 89.88 271 GLN A CA 1
ATOM 2268 C C . GLN A 1 271 ? -5.520 0.956 21.448 1.00 89.88 271 GLN A C 1
ATOM 2270 O O . GLN A 1 271 ? -6.327 1.639 22.080 1.00 89.88 271 GLN A O 1
ATOM 2275 N N . GLN A 1 272 ? -4.838 1.448 20.411 1.00 90.19 272 GLN A N 1
ATOM 2276 C CA . GLN A 1 272 ? -5.036 2.804 19.913 1.00 90.19 272 GLN A CA 1
ATOM 2277 C C . GLN A 1 272 ? -6.460 2.995 19.371 1.00 90.19 272 GLN A C 1
ATOM 2279 O O . GLN A 1 272 ? -7.114 3.984 19.688 1.00 90.19 272 GLN A O 1
ATOM 2284 N N . LEU A 1 273 ? -6.971 2.046 18.586 1.00 90.00 273 LEU A N 1
ATOM 2285 C CA . LEU A 1 273 ? -8.317 2.118 18.015 1.00 90.00 273 LEU A CA 1
ATOM 2286 C C . LEU A 1 273 ? -9.414 2.072 19.089 1.00 90.00 273 LEU A C 1
ATOM 2288 O O . LEU A 1 273 ? -10.420 2.778 18.977 1.00 90.00 273 LEU A O 1
ATOM 2292 N N . GLU A 1 274 ? -9.218 1.280 20.142 1.00 89.25 274 GLU A N 1
ATOM 2293 C CA . GLU A 1 274 ? -10.095 1.262 21.315 1.00 89.25 274 GLU A CA 1
ATOM 2294 C C . GLU A 1 274 ? -10.078 2.617 22.039 1.00 89.25 274 GLU A C 1
ATOM 2296 O O . GLU A 1 274 ? -11.138 3.152 22.368 1.00 89.25 274 GLU A O 1
ATOM 2301 N N . HIS A 1 275 ? -8.896 3.207 22.238 1.00 87.00 275 HIS A N 1
ATOM 2302 C CA . HIS A 1 275 ? -8.747 4.480 22.943 1.00 87.00 275 HIS A CA 1
ATOM 2303 C C . HIS A 1 275 ? -9.300 5.676 22.153 1.00 87.00 275 HIS A C 1
ATOM 2305 O O . HIS A 1 275 ? -10.097 6.448 22.686 1.00 87.00 275 HIS A O 1
ATOM 2311 N N . ASP A 1 276 ? -8.906 5.808 20.886 1.00 86.62 276 ASP A N 1
ATOM 2312 C CA . ASP A 1 276 ? -9.171 6.995 20.066 1.00 86.62 276 ASP A CA 1
ATOM 2313 C C . ASP A 1 276 ? -10.596 7.003 19.494 1.00 86.62 276 ASP A C 1
ATOM 2315 O O . ASP A 1 276 ? -11.207 8.062 19.354 1.00 86.62 276 ASP A O 1
ATOM 2319 N N . TYR A 1 277 ? -11.137 5.825 19.156 1.00 86.50 277 TYR A N 1
ATOM 2320 C CA . TYR A 1 277 ? -12.406 5.691 18.426 1.00 86.50 277 TYR A CA 1
ATOM 2321 C C . TYR A 1 277 ? -13.455 4.854 19.158 1.00 86.50 277 TYR A C 1
ATOM 2323 O O . TYR A 1 277 ? -14.596 4.759 18.701 1.00 86.50 277 TYR A O 1
ATOM 2331 N N . THR A 1 278 ? -13.113 4.276 20.315 1.00 86.19 278 THR A N 1
ATOM 2332 C CA . THR A 1 278 ? -14.050 3.494 21.137 1.00 86.19 278 THR A CA 1
ATOM 2333 C C . THR A 1 278 ? -14.583 2.236 20.427 1.00 86.19 278 THR A C 1
ATOM 2335 O O . THR A 1 278 ? -15.754 1.858 20.586 1.00 86.19 278 THR A O 1
ATOM 2338 N N . PHE A 1 279 ? -13.737 1.594 19.612 1.00 87.38 279 PHE A N 1
ATOM 2339 C CA . PHE A 1 279 ? -14.033 0.293 19.007 1.00 87.38 279 PHE A CA 1
ATOM 2340 C C . PHE A 1 279 ? -13.977 -0.835 20.044 1.00 87.38 279 PHE A C 1
ATOM 2342 O O . PHE A 1 279 ? -13.153 -0.811 20.951 1.00 87.38 279 PHE A O 1
ATOM 2349 N N . LEU A 1 280 ? -14.817 -1.859 19.863 1.00 86.06 280 LEU A N 1
ATOM 2350 C CA . LEU A 1 280 ? -14.624 -3.143 20.536 1.00 86.06 280 LEU A CA 1
ATOM 2351 C C . LEU A 1 280 ? -13.592 -3.955 19.759 1.00 86.06 280 LEU A C 1
ATOM 2353 O O . LEU A 1 280 ? -13.695 -4.059 18.536 1.00 86.06 280 LEU A O 1
ATOM 2357 N N . VAL A 1 281 ? -12.646 -4.565 20.472 1.00 85.06 281 VAL A N 1
ATOM 2358 C CA . VAL A 1 281 ? -11.563 -5.365 19.879 1.00 85.06 281 VAL A CA 1
ATOM 2359 C C . VAL A 1 281 ? -12.112 -6.471 18.968 1.00 85.06 281 VAL A C 1
ATOM 2361 O O . VAL A 1 281 ? -11.609 -6.660 17.867 1.00 85.06 281 VAL A O 1
ATOM 2364 N N . ASP A 1 282 ? -13.204 -7.131 19.360 1.00 86.00 282 ASP A N 1
ATOM 2365 C CA . ASP A 1 282 ? -13.812 -8.233 18.594 1.00 86.00 282 ASP A CA 1
ATOM 2366 C C . ASP A 1 282 ? -14.419 -7.799 17.240 1.00 86.00 282 ASP A C 1
ATOM 2368 O O . ASP A 1 282 ? -14.553 -8.610 16.313 1.00 86.00 282 ASP A O 1
ATOM 2372 N N . HIS A 1 283 ? -14.756 -6.510 17.103 1.00 88.44 283 HIS A N 1
ATOM 2373 C CA . HIS A 1 283 ? -15.275 -5.910 15.871 1.00 88.44 283 HIS A CA 1
ATOM 2374 C C . HIS A 1 283 ? -14.184 -5.395 14.935 1.00 88.44 283 HIS A C 1
ATOM 2376 O O . HIS A 1 283 ? -14.509 -4.955 13.832 1.00 88.44 283 HIS A O 1
ATOM 2382 N N . VAL A 1 284 ? -12.915 -5.439 15.337 1.00 92.19 284 VAL A N 1
ATOM 2383 C CA . VAL A 1 284 ? -11.797 -4.978 14.515 1.00 92.19 284 VAL A CA 1
ATOM 2384 C C . VAL A 1 284 ? -10.904 -6.159 14.175 1.00 92.19 284 VAL A C 1
ATOM 2386 O O . VAL A 1 284 ? -10.341 -6.818 15.044 1.00 92.19 284 VAL A O 1
ATOM 2389 N N . HIS A 1 285 ? -10.743 -6.413 12.884 1.00 94.25 285 HIS A N 1
ATOM 2390 C CA . HIS A 1 285 ? -9.774 -7.370 12.378 1.00 94.25 285 HIS A CA 1
ATOM 2391 C C . HIS A 1 285 ? -8.667 -6.621 11.645 1.00 94.25 285 HIS A C 1
ATOM 2393 O O . HIS A 1 285 ? -8.951 -5.820 10.763 1.00 94.25 285 HIS A O 1
ATOM 2399 N N . ILE A 1 286 ? -7.412 -6.864 12.019 1.00 94.12 286 ILE A N 1
ATOM 2400 C CA . ILE A 1 286 ? -6.240 -6.266 11.373 1.00 94.12 286 ILE A CA 1
ATOM 2401 C C . ILE A 1 286 ? -5.443 -7.391 10.727 1.00 94.12 286 ILE A C 1
ATOM 2403 O O . ILE A 1 286 ? -5.144 -8.388 11.386 1.00 94.12 286 ILE A O 1
ATOM 2407 N N . GLU A 1 287 ? -5.099 -7.216 9.457 1.00 94.06 287 GLU A N 1
ATOM 2408 C CA . GLU A 1 287 ? -4.346 -8.187 8.675 1.00 94.06 287 GLU A CA 1
ATOM 2409 C C . GLU A 1 287 ? -3.201 -7.497 7.925 1.00 94.06 287 GLU A C 1
ATOM 2411 O O . GLU A 1 287 ? -3.410 -6.514 7.206 1.00 94.06 287 GLU A O 1
ATOM 2416 N N . PHE A 1 288 ? -1.990 -8.031 8.091 1.00 93.25 288 PHE A N 1
ATOM 2417 C CA . PHE A 1 288 ? -0.795 -7.582 7.382 1.00 93.25 288 PHE A CA 1
ATOM 2418 C C . PHE A 1 288 ? -0.570 -8.435 6.137 1.00 93.25 288 PHE A C 1
ATOM 2420 O O . PHE A 1 288 ? -0.514 -9.663 6.192 1.00 93.25 288 PHE A O 1
ATOM 2427 N N . HIS A 1 289 ? -0.415 -7.758 5.006 1.00 93.50 289 HIS A N 1
ATOM 2428 C CA . HIS A 1 289 ? -0.208 -8.352 3.695 1.00 93.50 289 HIS A CA 1
ATOM 2429 C C . HIS A 1 289 ? 1.162 -7.950 3.171 1.00 93.50 289 HIS A C 1
ATOM 2431 O O . HIS A 1 289 ? 1.394 -6.794 2.808 1.00 93.50 289 HIS A O 1
ATOM 2437 N N . PHE A 1 290 ? 2.065 -8.921 3.094 1.00 92.88 290 PHE A N 1
ATOM 2438 C CA . PHE A 1 290 ? 3.408 -8.723 2.569 1.00 92.88 290 PHE A CA 1
ATOM 2439 C C . PHE A 1 290 ? 3.451 -9.050 1.080 1.00 92.88 290 PHE A C 1
ATOM 2441 O O . PHE A 1 290 ? 3.338 -10.209 0.676 1.00 92.88 290 PHE A O 1
ATOM 2448 N N . LEU A 1 291 ? 3.596 -8.020 0.250 1.00 91.81 291 LEU A N 1
ATOM 2449 C CA . LEU A 1 291 ? 3.444 -8.143 -1.195 1.00 91.81 291 LEU A CA 1
ATOM 2450 C C . LEU A 1 291 ? 4.781 -8.071 -1.934 1.00 91.81 291 LEU A C 1
ATOM 2452 O O . LEU A 1 291 ? 5.574 -7.142 -1.757 1.00 91.81 291 LEU A O 1
ATOM 2456 N N . ALA A 1 292 ? 4.996 -9.038 -2.826 1.00 89.38 292 ALA A N 1
ATOM 2457 C CA . ALA A 1 292 ? 6.115 -9.047 -3.759 1.00 89.38 292 ALA A CA 1
ATOM 2458 C C . ALA A 1 292 ? 5.837 -8.114 -4.945 1.00 89.38 292 ALA A C 1
ATOM 2460 O O . ALA A 1 292 ? 4.718 -8.074 -5.460 1.00 89.38 292 ALA A O 1
ATOM 2461 N N . LYS A 1 293 ? 6.867 -7.455 -5.494 1.00 85.38 293 LYS A N 1
ATOM 2462 C CA . LYS A 1 293 ? 6.720 -6.526 -6.642 1.00 85.38 293 LYS A CA 1
ATOM 2463 C C . LYS A 1 293 ? 6.015 -7.144 -7.859 1.00 85.38 293 LYS A C 1
ATOM 2465 O O . LYS A 1 293 ? 5.336 -6.440 -8.598 1.00 85.38 293 LYS A O 1
ATOM 2470 N N . GLN A 1 294 ? 6.175 -8.451 -8.077 1.00 88.94 294 GLN A N 1
ATOM 2471 C CA . GLN A 1 294 ? 5.597 -9.157 -9.227 1.00 88.94 294 GLN A CA 1
ATOM 2472 C C . GLN A 1 294 ? 4.127 -9.553 -9.022 1.00 88.94 294 GLN A C 1
ATOM 2474 O O . GLN A 1 294 ? 3.377 -9.608 -9.993 1.00 88.94 294 GLN A O 1
ATOM 2479 N N . SER A 1 295 ? 3.713 -9.830 -7.782 1.00 89.62 295 SER A N 1
ATOM 2480 C CA . SER A 1 295 ? 2.362 -10.302 -7.449 1.00 89.62 295 SER A CA 1
ATOM 2481 C C . SER A 1 295 ? 1.477 -9.228 -6.814 1.00 89.62 295 SER A C 1
ATOM 2483 O O . SER A 1 295 ? 0.267 -9.428 -6.748 1.00 89.62 295 SER A O 1
ATOM 2485 N N . ALA A 1 296 ? 2.041 -8.086 -6.403 1.00 89.06 296 ALA A N 1
ATOM 2486 C CA . ALA A 1 296 ? 1.339 -7.037 -5.664 1.00 89.06 296 ALA A CA 1
ATOM 2487 C C . ALA A 1 296 ? 0.047 -6.575 -6.345 1.00 89.06 296 ALA A C 1
ATOM 2489 O O . ALA A 1 296 ? -0.987 -6.457 -5.693 1.00 89.06 296 ALA A O 1
ATOM 2490 N N . TYR A 1 297 ? 0.081 -6.367 -7.666 1.00 89.50 297 TYR A N 1
ATOM 2491 C CA . TYR A 1 297 ? -1.110 -5.960 -8.409 1.00 89.50 297 T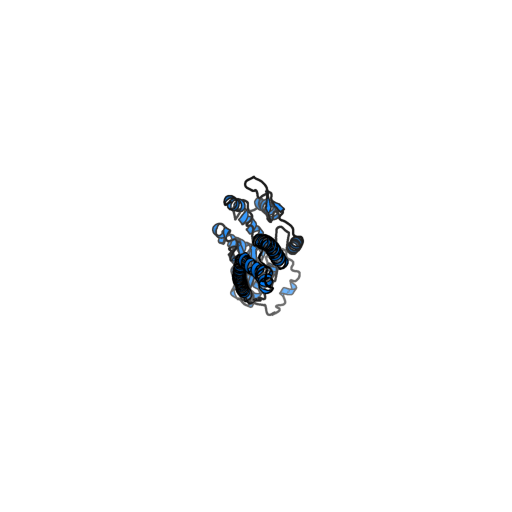YR A CA 1
ATOM 2492 C C . TYR A 1 297 ? -2.203 -7.034 -8.371 1.00 89.50 297 TYR A C 1
ATOM 2494 O O . TYR A 1 297 ? -3.344 -6.733 -8.039 1.00 89.50 297 TYR A O 1
ATOM 2502 N N . ALA A 1 298 ? -1.851 -8.290 -8.664 1.00 90.00 298 ALA A N 1
ATOM 2503 C CA . ALA A 1 298 ? -2.809 -9.392 -8.667 1.00 90.00 298 ALA A CA 1
ATOM 2504 C C . ALA A 1 298 ? -3.415 -9.612 -7.272 1.00 90.00 298 ALA A C 1
ATOM 2506 O O . ALA A 1 298 ? -4.630 -9.711 -7.153 1.00 90.00 298 ALA A O 1
ATOM 2507 N N . ALA A 1 299 ? -2.585 -9.600 -6.226 1.00 90.88 299 ALA A N 1
ATOM 2508 C CA . ALA A 1 299 ? -3.030 -9.747 -4.842 1.00 90.88 299 ALA A CA 1
ATOM 2509 C C . ALA A 1 299 ? -3.956 -8.603 -4.404 1.00 90.88 299 ALA A C 1
ATOM 2511 O O . ALA A 1 299 ? -4.997 -8.850 -3.802 1.00 90.88 299 ALA A O 1
ATOM 2512 N N . CYS A 1 300 ? -3.628 -7.356 -4.763 1.00 90.50 300 CYS A N 1
ATOM 2513 C CA . CYS A 1 300 ? -4.495 -6.214 -4.491 1.00 90.50 300 CYS A CA 1
ATOM 2514 C C . CYS A 1 300 ? -5.848 -6.344 -5.206 1.00 90.50 300 CYS A C 1
ATOM 2516 O O . CYS A 1 300 ? -6.873 -5.988 -4.630 1.00 90.50 300 CYS A O 1
ATOM 2518 N N . MET A 1 301 ? -5.871 -6.846 -6.445 1.00 90.50 301 MET A N 1
ATOM 2519 C CA . MET A 1 301 ? -7.129 -7.064 -7.163 1.00 90.50 301 MET A CA 1
ATOM 2520 C C . MET A 1 301 ? -7.962 -8.172 -6.514 1.00 90.50 301 MET A C 1
ATOM 2522 O O . MET A 1 301 ? -9.155 -7.968 -6.322 1.00 90.50 301 MET A O 1
ATOM 2526 N N . THR A 1 302 ? -7.351 -9.291 -6.110 1.00 91.69 302 THR A N 1
ATOM 2527 C CA . THR A 1 302 ? -8.048 -10.352 -5.361 1.00 91.69 302 THR A CA 1
ATOM 2528 C C . THR A 1 302 ? -8.653 -9.813 -4.065 1.00 91.69 302 THR A C 1
ATOM 2530 O O . THR A 1 302 ? -9.834 -10.019 -3.816 1.00 91.69 302 THR A O 1
ATOM 2533 N N . LEU A 1 303 ? -7.898 -9.023 -3.297 1.00 92.19 303 LEU A N 1
ATOM 2534 C CA . LEU A 1 303 ? -8.392 -8.421 -2.057 1.00 92.19 303 LEU A CA 1
ATOM 2535 C C . LEU A 1 303 ? -9.590 -7.489 -2.299 1.00 92.19 303 LEU A C 1
ATOM 2537 O O . LEU A 1 303 ? -10.576 -7.536 -1.570 1.00 92.19 303 LEU A O 1
ATOM 2541 N N . LEU A 1 304 ? -9.551 -6.670 -3.355 1.00 91.44 304 LEU A N 1
ATOM 2542 C CA . LEU A 1 304 ? -10.701 -5.842 -3.726 1.00 91.44 304 LEU A CA 1
ATOM 2543 C C . LEU A 1 304 ? -11.911 -6.689 -4.145 1.00 91.44 304 LEU A C 1
ATOM 2545 O O . LEU A 1 304 ? -13.038 -6.326 -3.819 1.00 91.44 304 LEU A O 1
ATOM 2549 N N . GLN A 1 305 ? -11.699 -7.807 -4.844 1.00 90.19 305 GLN A N 1
ATOM 2550 C CA . GLN A 1 305 ? -12.772 -8.732 -5.223 1.00 90.19 305 GLN A CA 1
ATOM 2551 C C . GLN A 1 305 ? -13.419 -9.396 -4.004 1.00 90.19 305 GLN A C 1
ATOM 2553 O O . GLN A 1 305 ? -14.643 -9.529 -3.972 1.00 90.19 305 GLN A O 1
ATOM 2558 N N . ASP A 1 306 ? -12.624 -9.764 -3.003 1.00 90.56 306 ASP A N 1
ATOM 2559 C CA . ASP A 1 306 ? -13.116 -10.357 -1.760 1.00 90.56 306 ASP A CA 1
ATOM 2560 C C . ASP A 1 306 ? -13.943 -9.342 -0.958 1.00 90.56 306 ASP A C 1
ATOM 2562 O O . ASP A 1 306 ? -15.049 -9.656 -0.515 1.00 90.56 306 ASP A O 1
ATOM 2566 N N . ILE A 1 307 ? -13.487 -8.087 -0.876 1.00 90.75 307 ILE A N 1
ATOM 2567 C CA . ILE A 1 307 ? -14.219 -7.002 -0.200 1.00 90.75 307 ILE A CA 1
ATOM 2568 C C . ILE A 1 307 ? -15.573 -6.732 -0.866 1.00 90.75 307 ILE A C 1
ATOM 2570 O O . ILE A 1 307 ? -16.556 -6.465 -0.181 1.00 90.75 307 ILE A O 1
ATOM 2574 N N . VAL A 1 308 ? -15.677 -6.842 -2.195 1.00 88.56 308 VAL A N 1
ATOM 2575 C CA . VAL A 1 308 ? -16.967 -6.683 -2.898 1.00 88.56 308 VAL A CA 1
ATOM 2576 C C . VAL A 1 308 ? -17.989 -7.739 -2.466 1.00 88.56 308 VAL A C 1
ATOM 2578 O O . VAL A 1 308 ? -19.191 -7.473 -2.492 1.00 88.56 308 VAL A O 1
ATOM 2581 N N . GLN A 1 309 ? -17.542 -8.935 -2.077 1.00 87.62 309 GLN A N 1
ATOM 2582 C CA . GLN A 1 309 ? -18.431 -10.012 -1.634 1.00 87.62 309 GLN A CA 1
ATOM 2583 C C . GLN A 1 309 ? -18.922 -9.814 -0.190 1.00 87.62 309 GLN A C 1
ATOM 2585 O O . GLN A 1 309 ? -19.918 -10.422 0.203 1.00 87.62 309 GLN A O 1
ATOM 2590 N N . GLN A 1 310 ? -18.263 -8.952 0.589 1.00 87.81 310 GLN A N 1
ATOM 2591 C CA . GLN A 1 310 ? -18.568 -8.686 1.993 1.00 87.81 310 GLN A CA 1
ATOM 2592 C C . GLN A 1 310 ? -19.539 -7.501 2.127 1.00 87.81 310 GLN A C 1
ATOM 2594 O O . GLN A 1 310 ? -19.138 -6.345 2.207 1.00 87.81 310 GLN A O 1
ATOM 2599 N N . SER A 1 311 ? -20.847 -7.770 2.164 1.00 84.00 311 SER A N 1
ATOM 2600 C CA . SER A 1 311 ? -21.869 -6.709 2.236 1.00 84.00 311 SER A CA 1
ATOM 2601 C C . SER A 1 311 ? -22.079 -6.102 3.629 1.00 84.00 311 SER A C 1
ATOM 2603 O O . SER A 1 311 ? -22.641 -5.015 3.734 1.00 84.00 311 SER A O 1
ATOM 2605 N N . GLU A 1 312 ? -21.671 -6.804 4.688 1.00 88.88 312 GLU A N 1
ATOM 2606 C CA . GLU A 1 312 ? -21.913 -6.436 6.097 1.00 88.88 312 GLU A CA 1
ATOM 2607 C C . GLU A 1 312 ? -20.623 -6.037 6.833 1.00 88.88 312 GLU A C 1
ATOM 2609 O O . GLU A 1 312 ? -20.595 -5.949 8.063 1.00 88.88 312 GLU A O 1
ATOM 2614 N N . GLU A 1 313 ? -19.537 -5.810 6.095 1.00 91.69 313 GLU A N 1
ATOM 2615 C CA . GLU A 1 313 ? -18.230 -5.458 6.645 1.00 91.69 313 GLU A CA 1
ATOM 2616 C C . GLU A 1 313 ? -17.736 -4.154 6.017 1.00 91.69 313 GLU A C 1
ATOM 2618 O O . GLU A 1 313 ? -18.018 -3.843 4.859 1.00 91.69 313 GLU A O 1
ATOM 2623 N N . ALA A 1 314 ? -17.015 -3.363 6.806 1.00 92.56 314 ALA A N 1
ATOM 2624 C CA . ALA A 1 314 ? -16.314 -2.189 6.312 1.00 92.56 314 ALA A CA 1
ATOM 2625 C C . ALA A 1 314 ? -14.828 -2.518 6.221 1.00 92.56 314 ALA A C 1
ATOM 2627 O O . ALA A 1 314 ? -14.260 -3.030 7.181 1.00 92.56 314 ALA A O 1
ATOM 2628 N N . SER A 1 315 ? -14.194 -2.175 5.102 1.00 94.25 315 SER A N 1
ATOM 2629 C CA . SER A 1 315 ? -12.775 -2.458 4.884 1.00 94.25 315 SER A CA 1
ATOM 2630 C C . SER A 1 315 ? -11.983 -1.166 4.711 1.00 94.25 315 SER A C 1
ATOM 2632 O O . SER A 1 315 ? -12.330 -0.309 3.897 1.00 94.25 315 SER A O 1
ATOM 2634 N N . LEU A 1 316 ? -10.904 -1.031 5.478 1.00 94.56 316 LEU A N 1
ATOM 2635 C CA . LEU A 1 316 ? -9.887 0.001 5.328 1.00 94.56 316 LEU A CA 1
ATOM 2636 C C . LEU A 1 316 ? -8.637 -0.640 4.738 1.00 94.56 316 LEU A C 1
ATOM 2638 O O . LEU A 1 316 ? -8.093 -1.581 5.308 1.00 94.56 316 LEU A O 1
ATOM 2642 N N . ILE A 1 317 ? -8.161 -0.104 3.620 1.00 95.56 317 ILE A N 1
ATOM 2643 C CA . ILE A 1 317 ? -6.925 -0.554 2.985 1.00 95.56 317 ILE A CA 1
ATOM 2644 C C . ILE A 1 317 ? -5.886 0.547 3.153 1.00 95.56 317 ILE A C 1
ATOM 2646 O O . ILE A 1 317 ? -6.095 1.668 2.690 1.00 95.56 317 ILE A O 1
ATOM 2650 N N . ILE A 1 318 ? -4.766 0.222 3.793 1.00 95.25 318 ILE A N 1
ATOM 2651 C CA . ILE A 1 318 ? -3.623 1.122 3.947 1.00 95.25 318 ILE A CA 1
ATOM 2652 C C . ILE A 1 318 ? -2.450 0.526 3.179 1.00 95.25 318 ILE A C 1
ATOM 2654 O O . ILE A 1 318 ? -1.961 -0.549 3.513 1.00 95.25 318 ILE A O 1
ATOM 2658 N N . MET A 1 319 ? -1.987 1.238 2.157 1.00 93.62 319 MET A N 1
ATOM 2659 C CA . MET A 1 319 ? -0.748 0.922 1.449 1.00 93.62 319 MET A CA 1
ATOM 2660 C C . MET A 1 319 ? 0.346 1.841 1.976 1.00 93.62 319 MET A C 1
ATOM 2662 O O . MET A 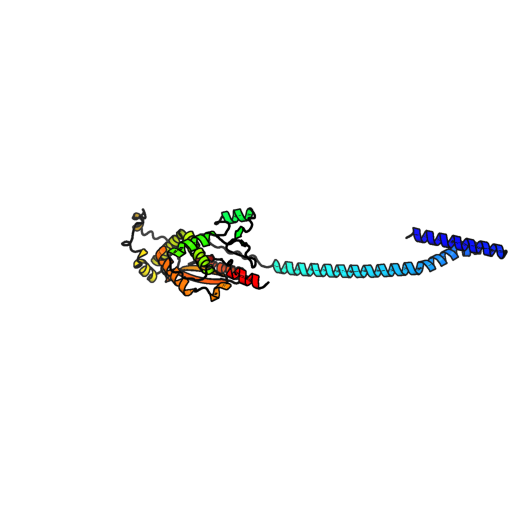1 319 ? 0.280 3.052 1.768 1.00 93.62 319 MET A O 1
ATOM 2666 N N . ALA A 1 320 ? 1.333 1.275 2.664 1.00 91.94 320 ALA A N 1
ATOM 2667 C CA . ALA A 1 320 ? 2.438 2.038 3.224 1.00 91.94 320 ALA A CA 1
ATOM 2668 C C . ALA A 1 320 ? 3.760 1.530 2.647 1.00 91.94 320 ALA A C 1
ATOM 2670 O O . ALA A 1 320 ? 4.145 0.380 2.850 1.00 91.94 320 ALA A O 1
ATOM 2671 N N . ASP A 1 321 ? 4.459 2.409 1.931 1.00 88.12 321 ASP A N 1
ATOM 2672 C CA . ASP A 1 321 ? 5.767 2.114 1.360 1.00 88.12 321 ASP A CA 1
ATOM 2673 C C . ASP A 1 321 ? 6.778 3.199 1.744 1.00 88.12 321 ASP A C 1
ATOM 2675 O O . ASP A 1 321 ? 6.544 4.400 1.601 1.00 88.12 321 ASP A O 1
ATOM 2679 N N . SER A 1 322 ? 7.919 2.745 2.252 1.00 83.38 322 SER A N 1
ATOM 2680 C CA . SER A 1 322 ? 9.102 3.558 2.514 1.00 83.38 322 SER A CA 1
ATOM 2681 C C . SER A 1 322 ? 10.372 2.752 2.219 1.00 83.38 322 SER A C 1
ATOM 2683 O O . SER A 1 322 ? 11.336 2.788 2.976 1.00 83.38 322 SER A O 1
ATOM 2685 N N . GLU A 1 323 ? 10.375 1.970 1.130 1.00 74.88 323 GLU A N 1
ATOM 2686 C CA . GLU A 1 323 ? 11.525 1.162 0.683 1.00 74.88 323 GLU A CA 1
ATOM 2687 C C . GLU A 1 323 ? 12.833 1.958 0.560 1.00 74.88 323 GLU A C 1
ATOM 2689 O O . GLU A 1 323 ? 13.910 1.409 0.779 1.00 74.88 323 GLU A O 1
ATOM 2694 N N . ILE A 1 324 ? 12.754 3.246 0.219 1.00 82.50 324 ILE A N 1
ATOM 2695 C CA . ILE A 1 324 ? 13.932 4.075 -0.030 1.00 82.50 324 ILE A CA 1
ATOM 2696 C C . ILE A 1 324 ? 14.602 4.448 1.302 1.00 82.50 324 ILE A C 1
ATOM 2698 O O . ILE A 1 324 ? 14.211 5.420 1.955 1.00 82.50 324 ILE A O 1
ATOM 2702 N N . ASP A 1 325 ? 15.624 3.689 1.693 1.00 85.19 325 ASP A N 1
ATOM 2703 C CA . ASP A 1 325 ? 16.525 3.968 2.820 1.00 85.19 325 ASP A CA 1
ATOM 2704 C C . ASP A 1 325 ? 17.997 3.768 2.432 1.00 85.19 325 ASP A C 1
ATOM 2706 O O . ASP A 1 325 ? 18.284 3.099 1.439 1.00 85.19 325 ASP A O 1
ATOM 2710 N N . GLN A 1 326 ? 18.932 4.306 3.222 1.00 85.50 326 GLN A N 1
ATOM 2711 C CA . GLN A 1 326 ? 20.367 4.156 2.961 1.00 85.50 326 GLN A CA 1
ATOM 2712 C C . GLN A 1 326 ? 20.791 2.682 2.979 1.00 85.50 326 GLN A C 1
ATOM 2714 O O . GLN A 1 326 ? 21.511 2.263 2.082 1.00 85.50 326 GLN A O 1
ATOM 2719 N N . GLU A 1 327 ? 20.288 1.882 3.926 1.00 82.25 327 GLU A N 1
ATOM 2720 C CA . GLU A 1 327 ? 20.574 0.438 3.991 1.00 82.25 327 GLU A CA 1
ATOM 2721 C C . GLU A 1 327 ? 20.174 -0.269 2.688 1.00 82.25 327 GLU A C 1
ATOM 2723 O O . GLU A 1 327 ? 20.953 -1.025 2.111 1.00 82.25 327 GLU A O 1
ATOM 2728 N N . TRP A 1 328 ? 18.989 0.052 2.161 1.00 80.94 328 TRP A N 1
ATOM 2729 C CA . TRP A 1 328 ? 18.503 -0.502 0.898 1.00 80.94 328 TRP A CA 1
ATOM 2730 C C . TRP A 1 328 ? 19.322 -0.013 -0.304 1.00 80.94 328 TRP A C 1
ATOM 2732 O O . TRP A 1 328 ? 19.602 -0.774 -1.234 1.00 80.94 328 TRP A O 1
ATOM 2742 N N . VAL A 1 329 ? 19.717 1.262 -0.312 1.00 84.38 329 VAL A N 1
ATOM 2743 C CA . VAL A 1 329 ? 20.586 1.828 -1.352 1.00 84.38 329 VAL A CA 1
ATOM 2744 C C . VAL A 1 329 ? 21.941 1.124 -1.352 1.00 84.38 329 VAL A C 1
ATOM 2746 O O . VAL A 1 329 ? 22.414 0.736 -2.420 1.00 84.38 329 VAL A O 1
ATOM 2749 N N . ASP A 1 330 ? 22.530 0.902 -0.180 1.00 83.94 330 ASP A N 1
ATOM 2750 C CA . ASP A 1 330 ? 23.803 0.205 -0.027 1.00 83.94 330 ASP A CA 1
ATOM 2751 C C . ASP A 1 330 ? 23.693 -1.243 -0.522 1.00 83.94 330 ASP A C 1
ATOM 2753 O O . ASP A 1 330 ? 24.482 -1.667 -1.366 1.00 83.94 330 ASP A O 1
ATOM 2757 N N . GLU A 1 331 ? 22.666 -1.989 -0.111 1.00 80.56 331 GLU A N 1
ATOM 2758 C CA . GLU A 1 331 ? 22.450 -3.369 -0.568 1.00 80.56 331 GLU A CA 1
ATOM 2759 C C . GLU A 1 331 ? 22.361 -3.492 -2.099 1.00 80.56 331 GLU A C 1
ATOM 2761 O O . GLU A 1 331 ? 22.922 -4.424 -2.681 1.00 80.56 331 GLU A O 1
ATOM 2766 N N . ASN A 1 332 ? 21.700 -2.543 -2.769 1.00 78.00 332 ASN A N 1
ATOM 2767 C CA . ASN A 1 332 ? 21.530 -2.575 -4.224 1.00 78.00 332 ASN A CA 1
ATOM 2768 C C . ASN A 1 332 ? 22.726 -2.002 -4.998 1.00 78.00 332 ASN A C 1
ATOM 2770 O O . ASN A 1 332 ? 23.023 -2.463 -6.103 1.00 78.00 332 ASN A O 1
ATOM 2774 N N . LEU A 1 333 ? 23.420 -0.999 -4.452 1.00 70.12 333 LEU A N 1
ATOM 2775 C CA . LEU A 1 333 ? 24.603 -0.412 -5.087 1.00 70.12 333 LEU A CA 1
ATOM 2776 C C . LEU A 1 333 ? 25.840 -1.303 -4.952 1.00 70.12 333 LEU A C 1
ATOM 2778 O O . LEU A 1 333 ? 26.706 -1.245 -5.818 1.00 70.12 333 LEU A O 1
ATOM 2782 N N . TRP A 1 334 ? 25.927 -2.141 -3.916 1.00 57.62 334 TRP A N 1
ATOM 2783 C CA . TRP A 1 334 ? 27.027 -3.099 -3.751 1.00 57.62 334 TRP A CA 1
ATOM 2784 C C . TRP A 1 334 ? 26.949 -4.297 -4.707 1.00 57.62 334 TRP A C 1
ATOM 2786 O O . TRP A 1 334 ? 27.958 -4.964 -4.931 1.00 57.62 334 TRP A O 1
ATOM 2796 N N . GLN A 1 335 ? 25.776 -4.582 -5.279 1.00 50.94 335 GLN A N 1
ATOM 2797 C CA . GLN A 1 335 ? 25.593 -5.678 -6.237 1.00 50.94 335 GLN A CA 1
ATOM 2798 C C . GLN A 1 335 ? 26.028 -5.335 -7.675 1.00 50.94 335 GLN A C 1
ATOM 2800 O O . GLN A 1 335 ? 25.984 -6.222 -8.530 1.00 50.94 335 GLN A O 1
ATOM 2805 N N . ASN A 1 336 ? 26.464 -4.096 -7.949 1.00 44.00 336 ASN A N 1
ATOM 2806 C CA . ASN A 1 336 ? 26.899 -3.643 -9.278 1.00 44.00 336 ASN A CA 1
ATOM 2807 C C . ASN A 1 336 ? 28.389 -3.307 -9.367 1.00 44.00 336 ASN A C 1
ATOM 2809 O O . ASN A 1 336 ? 28.890 -2.550 -8.506 1.00 44.00 336 ASN A O 1
#

Secondary structure (DSSP, 8-state):
-HHHHHHHHHHHHHHHHHHHHHHHHHHT----HHHHHIIIIIHHHHHHHHHHHHHHHHHHHHHHHHHHHHHHHHHHHHHHHHHHHHHHHHHH-S---------S----EETTEETHHHHHHHHTTPPPEEEEEEE-TTSPEEEE---HHHHHHHHHHTTTS--S-SSHHHHHHHHHHHHHHHHTHHHHHHHHHHHHHHHHHH-HHHHHHHHH-GGG-GGG--S---S-GGGGG------PPP--EEEEEEEEEGGGTTT--HHHHHHHHHHHHHHHH---GGGEEEEEEEE-TTTHHHHHHHHHHHHHH-TTEEEEEEE------HHHHHHHHTT-

pLDDT: mean 81.47, std 12.98, range [35.09, 96.06]

Foldseek 3Di:
DVVVLVVQLVVLLVVQVVVVVVVCVVVVDDDDPVNCCCRRPVVSVVVSCVVCVVVVVVVVVVVVVVVVVVVVVVVVVVVVVVVVVVVVVVVVPPDDDDFDDDDPDDKDQWLQGIDVSVVVCVVVVPFFDFDQQAADPVSGTDGDRFNVVLVVVVVVVVVPDDDPAPDPFVSSLVVLVVVVCVVCLVVLLVLQVLQQVQCCVPNPVVVVVLCVQLVNDPVNPDDDPPVPPVVVPDPPPDPRQAAQAEEEEEEEALVCVVRDDPVVVVVVVLVVSCVSRVHDSNRYHYYYHHDYPVCNVVVVVVVSVVVSVDRRYHYHYHYGDDCDHNVNSCVVSVVD

Radius of gyration: 44.63 Å; chains: 1; bounding box: 83×37×140 Å

Organism: Acinetobacter lwoffii (NCBI:txid28090)

Sequence (336 aa):
MIKLIISAFLAIAVSISTVVIYYWRDSHYDPSQMDLVGMFILLPFVICILILSPYFIYKMIQYYRNEKFQQQKNQELTALKNDKKQQDKSKNEQDVEHHCLNVLSSAAWHCFGENEEILQSMTQFKSPELDFQLTNNFGLPLLSYRIAELDQWLEKADLDEEKLFSNTRERRIQQLIQQQLQKHAHSMHAIAQQLKRSALFYDNEFAYQYRMHPGWNPENKYDYKVENDDLLKQEIVEEVAQLNRLNIHILIAESLVHSWDDQVYQAQLLQQLEHDYTFLVDHVHIEFHFLAKQSAYAACMTLLQDIVQQSEEASLIIMADSEIDQEWVDENLWQN